Protein AF-A0A024FZ71-F1 (afdb_monomer_lite)

pLDDT: mean 84.85, std 13.41, range [36.59, 98.31]

Secondary structure (DSSP, 8-state):
-----PPPSS-HHHHHTGGG----TTT-GGGGSHHHHHHHHHHHHHHHHH----HHHHHTTS-------TT-HHHHHHHHHHHTTPPPPPP-GGGT-GGGTSS--TTSTT-HHHHHHHHHHHHHHHHHHHHHHHHHHHHHHHHHHHHHHHHHHHHHHHHHHHHHHHHHHHHHHHHHHHHHHHHHHHHHHHHHHHHHHHHHHHHHHHHHHHHHHHHHHHHHHHHHH-

Radius of gyration: 39.75 Å; chains: 1; bounding box: 85×47×119 Å

Sequence (226 aa):
MAKVLKSPTTCPLLLQNKSLIDALGYIDTEWNDAEARIKAQRQIEKEMNTFTPNLNEYIAFLPDYTPTFQNRARLLKEWKRVQAQVALNAIDMNRYNQHSIYEPSRKNVGSARAWKQANDQMKILIEHRHNEVLNLELEQKYVSNVWKCKVAVLEQLQKEYTNEHTNRKAALDQLNQERKQFQLLNSKKLTSYRRKYEQLLQKNHEIEMACKAYEMGGAKRLKTIA

InterPro domains:
  IPR008409 Pre-mRNA-splicing factor SPF27 [PF05700] (20-216)
  IPR008409 Pre-mRNA-splicing factor SPF27 [PTHR13296] (18-215)

Structure (mmCIF, N/CA/C/O backbone):
data_AF-A0A024FZ71-F1
#
_entry.id   AF-A0A024FZ71-F1
#
loop_
_atom_site.group_PDB
_atom_site.id
_atom_site.type_symbol
_atom_site.label_atom_id
_atom_site.label_alt_id
_atom_site.label_comp_id
_atom_site.label_asym_id
_atom_site.label_entity_id
_atom_site.label_seq_id
_atom_site.pdbx_PDB_ins_code
_atom_site.Cartn_x
_atom_site.Cartn_y
_atom_site.Cartn_z
_atom_site.occupancy
_atom_site.B_iso_or_equiv
_atom_site.auth_seq_id
_atom_site.auth_comp_id
_atom_site.auth_asym_id
_atom_site.auth_atom_id
_atom_site.pdbx_PDB_model_num
ATOM 1 N N . MET A 1 1 ? -24.398 -6.404 -26.080 1.00 36.91 1 MET A N 1
ATOM 2 C CA . MET A 1 1 ? -23.247 -6.167 -25.183 1.00 36.91 1 MET A CA 1
ATOM 3 C C . MET A 1 1 ? -23.575 -6.768 -23.828 1.00 36.91 1 MET A C 1
ATOM 5 O O . MET A 1 1 ? -24.441 -6.242 -23.140 1.00 36.91 1 MET A O 1
ATOM 9 N N . ALA A 1 2 ? -22.988 -7.918 -23.494 1.00 36.59 2 ALA A N 1
ATOM 10 C CA . ALA A 1 2 ? -23.223 -8.560 -22.205 1.00 36.59 2 ALA A CA 1
ATOM 11 C C . ALA A 1 2 ? -22.668 -7.657 -21.094 1.00 36.59 2 ALA A C 1
ATOM 13 O O . ALA A 1 2 ? -21.490 -7.299 -21.122 1.00 36.59 2 ALA A O 1
ATOM 14 N N . LYS A 1 3 ? -23.519 -7.251 -20.142 1.00 39.22 3 LYS A N 1
ATOM 15 C CA . LYS A 1 3 ? -23.066 -6.634 -18.891 1.00 39.22 3 LYS A CA 1
ATOM 16 C C . LYS A 1 3 ? -22.116 -7.632 -18.236 1.00 39.22 3 LYS A C 1
ATOM 18 O O . LYS A 1 3 ? -22.563 -8.684 -17.791 1.00 39.22 3 LYS A O 1
ATOM 23 N N . VAL A 1 4 ? -20.826 -7.312 -18.191 1.00 47.88 4 VAL A N 1
ATOM 24 C CA . VAL A 1 4 ? -19.886 -8.001 -17.306 1.00 47.88 4 VAL A CA 1
ATOM 25 C C . VAL A 1 4 ? -20.403 -7.738 -15.896 1.00 47.88 4 VAL A C 1
ATOM 27 O O . VAL A 1 4 ? -20.283 -6.624 -15.382 1.00 47.88 4 VAL A O 1
ATOM 30 N N . LEU A 1 5 ? -21.093 -8.724 -15.321 1.00 48.00 5 LEU A N 1
ATOM 31 C CA . LEU A 1 5 ? -21.435 -8.740 -13.907 1.00 48.00 5 LEU A CA 1
ATOM 32 C C . LEU A 1 5 ? -20.106 -8.597 -13.171 1.00 48.00 5 LEU A C 1
ATOM 34 O O . LEU A 1 5 ? -19.266 -9.490 -13.241 1.00 48.00 5 LEU A O 1
ATOM 38 N N . LYS A 1 6 ? -19.867 -7.429 -12.563 1.00 54.62 6 LYS A N 1
ATOM 39 C CA . LYS A 1 6 ? -18.699 -7.233 -11.704 1.00 54.62 6 LYS A CA 1
ATOM 40 C C . LYS A 1 6 ? -18.774 -8.330 -10.652 1.00 54.62 6 LYS A C 1
ATOM 42 O O . LYS A 1 6 ? -19.767 -8.386 -9.924 1.00 54.62 6 LYS A O 1
ATOM 47 N N . SER A 1 7 ? -17.775 -9.211 -10.620 1.00 57.19 7 SER A N 1
ATOM 48 C CA . SER A 1 7 ? -17.672 -10.187 -9.547 1.00 57.19 7 SER A CA 1
ATOM 49 C C . SER A 1 7 ? -17.707 -9.423 -8.219 1.00 57.19 7 SER A C 1
ATOM 51 O O . SER A 1 7 ? -17.179 -8.304 -8.138 1.00 57.19 7 SER A O 1
ATOM 53 N N . PRO A 1 8 ? -18.405 -9.945 -7.201 1.00 62.38 8 PRO A N 1
ATOM 54 C CA . PRO A 1 8 ? -18.465 -9.273 -5.915 1.00 62.38 8 PRO A CA 1
ATOM 55 C C . PRO A 1 8 ? -17.036 -9.065 -5.407 1.00 62.38 8 PRO A C 1
ATOM 57 O O . PRO A 1 8 ? -16.242 -9.993 -5.364 1.00 62.38 8 PRO A O 1
ATOM 60 N N . THR A 1 9 ? -16.683 -7.840 -5.021 1.00 67.31 9 THR A N 1
ATOM 61 C CA . THR A 1 9 ? -15.325 -7.501 -4.551 1.00 67.31 9 THR A CA 1
ATOM 62 C C . THR A 1 9 ? -15.007 -8.107 -3.174 1.00 67.31 9 THR A C 1
ATOM 64 O O . THR A 1 9 ? -13.949 -7.860 -2.603 1.00 67.31 9 THR A O 1
ATOM 67 N N . THR A 1 10 ? -15.944 -8.839 -2.570 1.00 70.50 10 THR A N 1
ATOM 68 C CA . THR A 1 10 ? -15.874 -9.311 -1.185 1.00 70.50 10 THR A CA 1
ATOM 69 C C . THR A 1 10 ? -16.482 -10.700 -1.081 1.00 70.50 10 THR A C 1
ATOM 71 O O . THR A 1 10 ? -17.487 -10.986 -1.733 1.00 70.50 10 THR A O 1
ATOM 74 N N . CYS A 1 11 ? -15.886 -11.546 -0.239 1.00 75.88 11 CYS A N 1
ATOM 75 C CA . CYS A 1 11 ? -16.339 -12.913 -0.025 1.00 75.88 11 CYS A CA 1
ATOM 76 C C . CYS A 1 11 ? -17.829 -12.948 0.373 1.00 75.88 11 CYS A C 1
ATOM 78 O O . CYS A 1 11 ? -18.223 -12.232 1.302 1.00 75.88 11 CYS A O 1
ATOM 80 N N . PRO A 1 12 ? -18.655 -13.808 -0.247 1.00 76.50 12 PRO A N 1
ATOM 81 C CA . PRO A 1 12 ? -20.087 -13.889 0.049 1.00 76.50 12 PRO A CA 1
ATOM 82 C C . PRO A 1 12 ? -20.370 -14.270 1.512 1.00 76.50 12 PRO A C 1
ATOM 84 O O . PRO A 1 12 ? -21.280 -13.716 2.126 1.00 76.50 12 PRO A O 1
ATOM 87 N N . LEU A 1 13 ? -19.533 -15.124 2.113 1.00 75.81 13 LEU A N 1
ATOM 88 C CA . LEU A 1 13 ? -19.645 -15.514 3.527 1.00 75.81 13 LEU A CA 1
ATOM 89 C C . LEU A 1 13 ? -19.407 -14.349 4.505 1.00 75.81 13 LEU A C 1
ATOM 91 O O . LEU A 1 13 ? -19.995 -14.315 5.585 1.00 75.81 13 LEU A O 1
ATOM 95 N N . LEU A 1 14 ? -18.570 -13.372 4.135 1.00 75.31 14 LEU A N 1
ATOM 96 C CA . LEU A 1 14 ? -18.341 -12.179 4.958 1.00 75.31 14 LEU A CA 1
ATOM 97 C C . LEU A 1 14 ? -19.534 -11.221 4.901 1.00 75.31 14 LEU A C 1
ATOM 99 O O . LEU A 1 14 ? -19.844 -10.568 5.892 1.00 75.31 14 LEU A O 1
ATOM 103 N N . LEU A 1 15 ? -20.218 -11.142 3.755 1.00 78.44 15 LEU A N 1
ATOM 104 C CA . LEU A 1 15 ? -21.414 -10.312 3.595 1.00 78.44 15 LEU A CA 1
ATOM 105 C C . LEU A 1 15 ? -22.585 -10.838 4.430 1.00 78.44 15 LEU A C 1
ATOM 107 O O . LEU A 1 15 ? -23.258 -10.038 5.076 1.00 78.44 15 LEU A O 1
ATOM 111 N N . GLN A 1 16 ? -22.792 -12.159 4.458 1.00 80.06 16 GLN A N 1
ATOM 112 C CA . GLN A 1 16 ? -23.848 -12.795 5.256 1.00 80.06 16 GLN A CA 1
ATOM 113 C C . GLN A 1 16 ? -23.679 -12.531 6.757 1.00 80.06 16 GLN A C 1
ATOM 115 O O . GLN A 1 16 ? -24.644 -12.213 7.442 1.00 80.06 16 GLN A O 1
ATOM 120 N N . ASN A 1 17 ? -22.442 -12.601 7.253 1.00 80.94 17 ASN A N 1
ATOM 121 C CA . ASN A 1 17 ? -22.150 -12.471 8.681 1.00 80.94 17 ASN A CA 1
ATOM 122 C C . ASN A 1 17 ? -21.771 -11.050 9.112 1.00 80.94 17 ASN A C 1
ATOM 124 O O . ASN A 1 17 ? -21.447 -10.830 10.275 1.00 80.94 17 ASN A O 1
ATOM 128 N N . LYS A 1 18 ? -21.819 -10.061 8.212 1.00 79.19 18 LYS A N 1
ATOM 129 C CA . LYS A 1 18 ? -21.337 -8.700 8.491 1.00 79.19 18 LYS A CA 1
ATOM 130 C C . LYS A 1 18 ? -22.004 -8.060 9.710 1.00 79.19 18 LYS A C 1
ATOM 132 O O . LYS A 1 18 ? -21.340 -7.352 10.454 1.00 79.19 18 LYS A O 1
ATOM 137 N N . SER A 1 19 ? -23.298 -8.297 9.915 1.00 78.38 19 SER A N 1
ATOM 138 C CA . SER A 1 19 ? -24.047 -7.751 11.055 1.00 78.38 19 SER A CA 1
ATOM 139 C C . SER A 1 19 ? -23.679 -8.385 12.397 1.00 78.38 19 SER A C 1
ATOM 141 O O . SER A 1 19 ? -23.985 -7.807 13.432 1.00 78.38 19 SER A O 1
ATOM 143 N N . LEU A 1 20 ? -23.057 -9.566 12.384 1.00 81.25 20 LEU A N 1
ATOM 144 C CA . LEU A 1 20 ? -22.612 -10.276 13.585 1.00 81.25 20 LEU A CA 1
ATOM 145 C C . LEU A 1 20 ? -21.195 -9.863 14.008 1.00 81.25 20 LEU A C 1
ATOM 147 O O . LEU A 1 20 ? -20.763 -10.198 15.106 1.00 81.25 20 LEU A O 1
ATOM 151 N N . ILE A 1 21 ? -20.467 -9.158 13.139 1.00 81.94 21 ILE A N 1
ATOM 152 C CA . ILE A 1 21 ? -19.076 -8.775 13.363 1.00 81.94 21 ILE A CA 1
ATOM 153 C C . ILE A 1 21 ? -19.051 -7.341 13.899 1.00 81.94 21 ILE A C 1
ATOM 155 O O . ILE A 1 21 ? -19.131 -6.383 13.130 1.00 81.94 21 ILE A O 1
ATOM 159 N N . ASP A 1 22 ? -18.909 -7.203 15.215 1.00 85.56 22 ASP A N 1
ATOM 160 C CA . ASP A 1 22 ? -18.587 -5.935 15.874 1.00 85.56 22 ASP A CA 1
ATOM 161 C C . ASP A 1 22 ? -17.292 -6.098 16.679 1.00 85.56 22 ASP A C 1
ATOM 163 O O . ASP A 1 22 ? -17.197 -6.956 17.554 1.00 85.56 22 ASP A O 1
ATOM 167 N N . ALA A 1 23 ? -16.276 -5.307 16.339 1.00 86.19 23 ALA A N 1
ATOM 168 C CA . ALA A 1 23 ? -14.972 -5.309 16.998 1.00 86.19 23 ALA A CA 1
ATOM 169 C C . ALA A 1 23 ? -14.420 -3.877 17.035 1.00 86.19 23 ALA A C 1
ATOM 171 O O . ALA A 1 23 ? -14.340 -3.200 16.000 1.00 86.19 23 ALA A O 1
ATOM 172 N N . LEU A 1 24 ? -14.025 -3.397 18.218 1.00 90.06 24 LEU A N 1
ATOM 173 C CA . LEU A 1 24 ? -13.672 -1.996 18.448 1.00 90.06 24 LEU A CA 1
ATOM 174 C C . LEU A 1 24 ? -12.152 -1.817 18.495 1.00 90.06 24 LEU A C 1
ATOM 176 O O . LEU A 1 24 ? -11.575 -1.547 19.542 1.00 90.06 24 LEU A O 1
ATOM 180 N N . GLY A 1 25 ? -11.485 -1.903 17.342 1.00 89.75 25 GLY A N 1
ATOM 181 C CA . GLY A 1 25 ? -10.013 -1.903 17.272 1.00 89.75 25 GLY A CA 1
ATOM 182 C C . GLY A 1 25 ? -9.266 -0.705 17.897 1.00 89.75 25 GLY A C 1
ATOM 183 O O . GLY A 1 25 ? -8.092 -0.847 18.221 1.00 89.75 25 GLY A O 1
ATOM 184 N N . TYR A 1 26 ? -9.889 0.469 18.087 1.00 91.00 26 TYR A N 1
ATOM 185 C CA . TYR A 1 26 ? -9.271 1.600 18.809 1.00 91.00 26 TYR A CA 1
ATOM 186 C C . TYR A 1 26 ? -9.445 1.533 20.334 1.00 91.00 26 TYR A C 1
ATOM 188 O O . TYR A 1 26 ? -8.794 2.299 21.045 1.00 91.00 26 TYR A O 1
ATOM 196 N N . ILE A 1 27 ? -10.349 0.687 20.826 1.00 90.94 27 ILE A N 1
ATOM 197 C CA . ILE A 1 27 ? -10.701 0.540 22.244 1.00 90.94 27 ILE A CA 1
ATOM 198 C C . ILE A 1 27 ? -10.112 -0.761 22.796 1.00 90.94 27 ILE A C 1
ATOM 200 O O . ILE A 1 27 ? -9.536 -0.756 23.882 1.00 90.94 27 ILE A O 1
ATOM 204 N N . ASP A 1 28 ? -10.205 -1.842 22.022 1.00 89.62 28 ASP A N 1
ATOM 205 C CA . ASP A 1 28 ? -9.740 -3.181 22.372 1.00 89.62 28 ASP A CA 1
ATOM 206 C C . ASP A 1 28 ? -8.213 -3.273 22.206 1.00 89.62 28 ASP A C 1
ATOM 208 O O . ASP A 1 28 ? -7.683 -3.770 21.211 1.00 89.62 28 ASP A O 1
ATOM 212 N N . THR A 1 29 ? -7.471 -2.754 23.186 1.00 85.94 29 THR A N 1
ATOM 213 C CA . THR A 1 29 ? -5.997 -2.755 23.182 1.00 85.94 29 THR A CA 1
ATOM 214 C C . THR A 1 29 ? -5.382 -4.117 23.501 1.00 85.94 29 THR A C 1
ATOM 216 O O . THR A 1 29 ? -4.175 -4.288 23.328 1.00 85.94 29 THR A O 1
ATOM 219 N N . GLU A 1 30 ? -6.191 -5.093 23.921 1.00 81.19 30 GLU A N 1
ATOM 220 C CA . GLU A 1 30 ? -5.765 -6.450 24.291 1.00 81.19 30 GLU A CA 1
ATOM 221 C C . GLU A 1 30 ? -5.096 -7.198 23.128 1.00 81.19 30 GLU A C 1
ATOM 223 O O . GLU A 1 30 ? -4.229 -8.040 23.345 1.00 81.19 30 GLU A O 1
ATOM 228 N N . TRP A 1 31 ? -5.411 -6.841 21.878 1.00 74.38 31 TRP A N 1
ATOM 229 C CA . TRP A 1 31 ? -4.743 -7.402 20.698 1.00 74.38 31 TRP A CA 1
ATOM 230 C C . TRP A 1 31 ? -3.258 -7.017 20.581 1.00 74.38 31 TRP A C 1
ATOM 232 O O . TRP A 1 31 ? -2.494 -7.694 19.891 1.00 74.38 31 TRP A O 1
ATOM 242 N N . ASN A 1 32 ? -2.820 -5.939 21.241 1.00 81.94 32 ASN A N 1
ATOM 243 C CA . ASN A 1 32 ? -1.406 -5.561 21.241 1.00 81.94 32 ASN A CA 1
ATOM 244 C C . ASN A 1 32 ? -0.541 -6.548 22.040 1.00 81.94 32 ASN A C 1
ATOM 246 O O . ASN A 1 32 ? 0.676 -6.561 21.853 1.00 81.94 32 ASN A O 1
ATOM 250 N N . ASP A 1 33 ? -1.147 -7.381 22.890 1.00 90.50 33 ASP A N 1
ATOM 251 C CA . ASP A 1 33 ? -0.446 -8.445 23.596 1.00 90.50 33 ASP A CA 1
ATOM 252 C C . ASP A 1 33 ? -0.176 -9.646 22.672 1.00 90.50 33 ASP A C 1
ATOM 254 O O . ASP A 1 33 ? -1.064 -10.189 22.003 1.00 90.50 33 ASP A O 1
ATOM 258 N N . ALA A 1 34 ? 1.081 -10.084 22.637 1.00 90.44 34 ALA A N 1
ATOM 259 C CA . ALA A 1 34 ? 1.513 -11.203 21.812 1.00 90.44 34 ALA A CA 1
ATOM 260 C C . ALA A 1 34 ? 0.868 -12.524 22.258 1.00 90.44 34 ALA A C 1
ATOM 262 O O . ALA A 1 34 ? 0.534 -13.357 21.411 1.00 90.44 34 ALA A O 1
ATOM 263 N N . GLU A 1 35 ? 0.640 -12.720 23.562 1.00 92.62 35 GLU A N 1
ATOM 264 C CA . GLU A 1 35 ? 0.021 -13.951 24.062 1.00 92.62 35 GLU A CA 1
ATOM 265 C C . GLU A 1 35 ? -1.433 -14.094 23.610 1.00 92.62 35 GLU A C 1
ATOM 267 O O . GLU A 1 35 ? -1.848 -15.176 23.181 1.00 92.62 35 GLU A O 1
ATOM 272 N N . ALA A 1 36 ? -2.207 -13.007 23.684 1.00 90.00 36 ALA A N 1
ATOM 273 C CA . ALA A 1 36 ? -3.593 -12.968 23.228 1.00 90.00 36 ALA A CA 1
ATOM 274 C C . ALA A 1 36 ? -3.695 -13.314 21.734 1.00 90.00 36 ALA A C 1
ATOM 276 O O . ALA A 1 36 ? -4.516 -14.147 21.339 1.00 90.00 36 ALA A O 1
ATOM 277 N N . ARG A 1 37 ? -2.788 -12.767 20.912 1.00 90.06 37 ARG A N 1
ATOM 278 C CA . ARG A 1 37 ? -2.703 -13.075 19.476 1.00 90.06 37 ARG A CA 1
ATOM 279 C C . ARG A 1 37 ? -2.425 -14.546 19.201 1.00 90.06 37 ARG A C 1
ATOM 281 O O . ARG A 1 37 ? -3.083 -15.140 18.351 1.00 90.06 37 ARG A O 1
ATOM 288 N N . ILE A 1 38 ? -1.470 -15.142 19.914 1.00 93.94 38 ILE A N 1
ATOM 289 C CA . ILE A 1 38 ? -1.122 -16.560 19.744 1.00 93.94 38 ILE A CA 1
ATOM 290 C C . ILE A 1 38 ? -2.305 -17.452 20.139 1.00 93.94 38 ILE A C 1
ATOM 292 O O . ILE A 1 38 ? -2.618 -18.412 19.432 1.00 93.94 38 ILE A O 1
ATOM 296 N N . LYS A 1 39 ? -2.998 -17.133 21.240 1.00 93.44 39 LYS A N 1
ATOM 297 C CA . LYS A 1 39 ? -4.193 -17.871 21.683 1.00 93.44 39 LYS A CA 1
ATOM 298 C C . LYS A 1 39 ? -5.309 -17.811 20.633 1.00 93.44 39 LYS A C 1
ATOM 300 O O . LYS A 1 39 ? -5.846 -18.862 20.283 1.00 93.44 39 LYS A O 1
ATOM 305 N N . ALA A 1 40 ? -5.603 -16.624 20.098 1.00 92.31 40 ALA A N 1
ATOM 306 C CA . A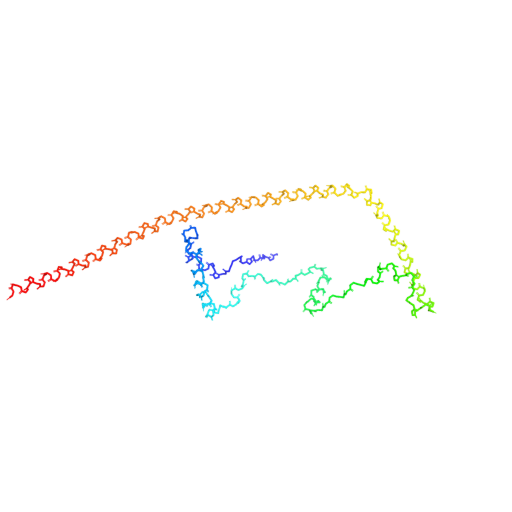LA A 1 40 ? -6.603 -16.436 19.047 1.00 92.31 40 ALA A CA 1
ATOM 307 C C . ALA A 1 40 ? -6.229 -17.189 17.760 1.00 92.31 40 ALA A C 1
ATOM 309 O O . ALA A 1 40 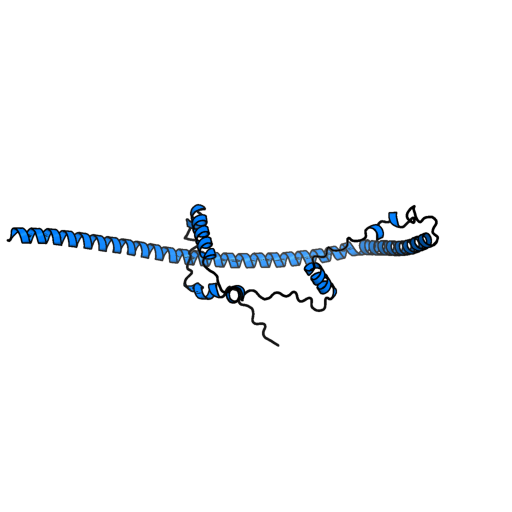? -7.037 -17.944 17.226 1.00 92.31 40 ALA A O 1
ATOM 310 N N . GLN A 1 41 ? -4.977 -17.067 17.310 1.00 93.88 41 GLN A N 1
ATOM 311 C CA . GLN A 1 41 ? -4.476 -17.758 16.120 1.00 93.88 41 GLN A CA 1
ATOM 312 C C . GLN A 1 41 ? -4.608 -19.282 16.244 1.00 93.88 41 GLN A C 1
ATOM 314 O O . GLN A 1 41 ? -5.084 -19.946 15.328 1.00 93.88 41 GLN A O 1
ATOM 319 N N . ARG A 1 42 ? -4.278 -19.839 17.413 1.00 95.94 42 ARG A N 1
ATOM 320 C CA . ARG A 1 42 ? -4.420 -21.274 17.685 1.00 95.94 42 ARG A CA 1
ATOM 321 C C . ARG A 1 42 ? -5.874 -21.747 17.637 1.00 95.94 42 ARG A C 1
ATOM 323 O O . ARG A 1 42 ? -6.130 -22.886 17.257 1.00 95.94 42 ARG A O 1
ATOM 330 N N . GLN A 1 43 ? -6.823 -20.918 18.069 1.00 95.00 43 GLN A N 1
ATOM 331 C CA . GLN A 1 43 ? -8.250 -21.234 17.960 1.00 95.00 43 GLN A CA 1
ATOM 332 C C . GLN A 1 43 ? -8.708 -21.195 16.500 1.00 95.00 43 GLN A C 1
ATOM 334 O O . GLN A 1 43 ? -9.363 -22.134 16.061 1.00 95.00 43 GLN A O 1
ATOM 339 N N . ILE A 1 44 ? -8.281 -20.185 15.735 1.00 93.81 44 ILE A N 1
ATOM 340 C CA . ILE A 1 44 ? -8.557 -20.095 14.294 1.00 93.81 44 ILE A CA 1
ATOM 341 C C . ILE A 1 44 ? -8.040 -21.342 13.571 1.00 93.81 44 ILE A C 1
ATOM 343 O O . ILE A 1 44 ? -8.773 -21.942 12.796 1.00 93.81 44 ILE A O 1
ATOM 347 N N . GLU A 1 45 ? -6.817 -21.786 13.858 1.00 94.88 45 GLU A N 1
ATOM 348 C CA . GLU A 1 45 ? -6.236 -22.986 13.241 1.00 94.88 45 GLU A CA 1
ATOM 349 C C . GLU A 1 45 ? -7.026 -24.263 13.561 1.00 94.88 45 GLU A C 1
ATOM 351 O O . GLU A 1 45 ? -7.225 -25.106 12.688 1.00 94.88 45 GLU A O 1
ATOM 356 N N . LYS A 1 46 ? -7.523 -24.409 14.796 1.00 95.75 46 LYS A N 1
ATOM 357 C CA . LYS A 1 46 ? -8.390 -25.539 15.170 1.00 95.75 46 LYS A CA 1
ATOM 358 C C . LYS A 1 46 ? -9.705 -25.533 14.392 1.00 95.75 46 LYS A C 1
ATOM 360 O O . LYS A 1 46 ? -10.124 -26.586 13.912 1.00 95.75 46 LYS A O 1
ATOM 365 N N . GLU A 1 47 ? -10.321 -24.363 14.240 1.00 93.12 47 GLU A N 1
ATOM 366 C CA . GLU A 1 47 ? -11.541 -24.216 13.443 1.00 93.12 47 GLU A CA 1
ATOM 367 C C . GLU A 1 47 ? -11.268 -24.463 11.958 1.00 93.12 47 GLU A C 1
ATOM 369 O O . GLU A 1 47 ? -12.027 -25.178 11.318 1.00 93.12 47 GLU A O 1
ATOM 374 N N . MET A 1 48 ? -10.145 -23.984 11.413 1.00 90.25 48 MET A N 1
ATOM 375 C CA . MET A 1 48 ? -9.743 -24.253 10.026 1.00 90.25 48 MET A CA 1
ATOM 376 C C . MET A 1 48 ? -9.533 -25.744 9.743 1.00 90.25 48 MET A C 1
ATOM 378 O O . MET A 1 48 ? -9.834 -26.200 8.645 1.00 90.25 48 MET A O 1
ATOM 382 N N . ASN A 1 49 ? -9.047 -26.514 10.720 1.00 92.12 49 ASN A N 1
ATOM 383 C CA . ASN A 1 49 ? -8.903 -27.966 10.577 1.00 92.12 49 ASN A CA 1
ATOM 384 C C . ASN A 1 49 ? -10.250 -28.704 10.597 1.00 92.12 49 ASN A C 1
ATOM 386 O O . ASN A 1 49 ? -10.346 -29.820 10.093 1.00 92.12 49 ASN A O 1
ATOM 390 N N . THR A 1 50 ? -11.276 -28.101 11.197 1.00 92.69 50 THR A N 1
ATOM 391 C CA . THR A 1 50 ? -12.607 -28.705 11.358 1.00 92.69 50 THR A CA 1
ATOM 392 C C . THR A 1 50 ? -13.554 -28.270 10.237 1.00 92.69 50 THR A C 1
ATOM 394 O O . THR A 1 50 ? -14.356 -29.059 9.738 1.00 92.69 50 THR A O 1
ATOM 397 N N . PHE A 1 51 ? -13.455 -27.010 9.820 1.00 84.56 51 PHE A N 1
ATOM 398 C CA . PHE A 1 51 ? -14.337 -26.378 8.854 1.00 84.56 51 PHE A CA 1
ATOM 399 C C . PHE A 1 51 ? -13.851 -26.600 7.420 1.00 84.56 51 PHE A C 1
ATOM 401 O O . PHE A 1 51 ? -12.812 -26.093 7.005 1.00 84.56 51 PHE A O 1
ATOM 408 N N . THR A 1 52 ? -14.651 -27.317 6.631 1.00 82.38 52 THR A N 1
ATOM 409 C CA . THR A 1 52 ? -14.410 -27.560 5.202 1.00 82.38 52 THR A CA 1
ATOM 410 C C . THR A 1 52 ? -15.505 -26.882 4.370 1.00 82.38 52 THR A C 1
ATOM 412 O O . THR A 1 52 ? -16.539 -27.487 4.086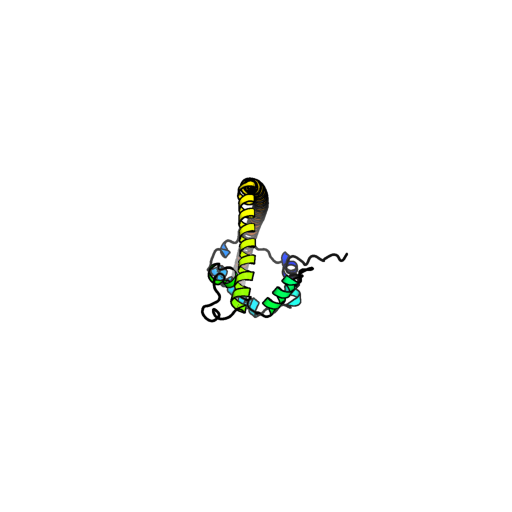 1.00 82.38 52 THR A O 1
ATOM 415 N N . PRO A 1 53 ? -15.338 -25.597 4.000 1.00 79.69 53 PRO A N 1
ATOM 416 C CA . PRO A 1 53 ? -16.331 -24.897 3.194 1.00 79.69 53 PRO A CA 1
ATOM 417 C C . PRO A 1 53 ? -16.393 -25.462 1.771 1.00 79.69 53 PRO A C 1
ATOM 419 O O . PRO A 1 53 ? -15.397 -25.951 1.234 1.00 79.69 53 PRO A O 1
ATOM 422 N N . ASN A 1 54 ? -17.551 -25.316 1.120 1.00 79.94 54 ASN A N 1
ATOM 423 C CA . ASN A 1 54 ? -17.678 -25.587 -0.309 1.00 79.94 54 ASN A CA 1
ATOM 424 C C . ASN A 1 54 ? -16.767 -24.625 -1.094 1.00 79.94 54 ASN A C 1
ATOM 426 O O . ASN A 1 54 ? -17.018 -23.418 -1.155 1.00 79.94 54 ASN A O 1
ATOM 430 N N . LEU A 1 55 ? -15.700 -25.168 -1.689 1.00 73.62 55 LEU A N 1
ATOM 431 C CA . LEU A 1 55 ? -14.657 -24.413 -2.387 1.00 73.62 55 LEU A CA 1
ATOM 432 C C . LEU A 1 55 ? -15.234 -23.507 -3.487 1.00 73.62 55 LEU A C 1
ATOM 434 O O . LEU A 1 55 ? -14.790 -22.372 -3.654 1.00 73.62 55 LEU A O 1
ATOM 438 N N . ASN A 1 56 ? -16.265 -23.990 -4.185 1.00 74.62 56 ASN A N 1
ATOM 439 C CA . ASN A 1 56 ? -16.890 -23.273 -5.293 1.00 74.62 56 ASN A CA 1
ATOM 440 C C . ASN A 1 56 ? -17.634 -22.015 -4.824 1.00 74.62 56 ASN A C 1
ATOM 442 O O . ASN A 1 56 ? -17.612 -21.004 -5.515 1.00 74.62 56 ASN A O 1
ATOM 446 N N . GLU A 1 57 ? -18.254 -22.042 -3.644 1.00 76.06 57 GLU A N 1
ATOM 447 C CA . GLU A 1 57 ? -18.953 -20.881 -3.076 1.00 76.06 57 GLU A CA 1
ATOM 448 C C . GLU A 1 57 ? -17.983 -19.903 -2.407 1.00 76.06 57 GLU A C 1
ATOM 450 O O . GLU A 1 57 ? -18.140 -18.685 -2.520 1.00 76.06 57 GLU A O 1
ATOM 455 N N . TYR A 1 58 ? -16.953 -20.425 -1.735 1.00 75.81 58 TYR A N 1
ATOM 456 C CA . TYR A 1 58 ? -15.944 -19.612 -1.059 1.00 75.81 58 TYR A CA 1
ATOM 457 C C . TYR A 1 58 ? -15.092 -18.797 -2.042 1.00 75.81 58 TYR A C 1
ATOM 459 O O . TYR A 1 58 ? -14.784 -17.641 -1.759 1.00 75.81 58 TYR A O 1
ATOM 467 N N . ILE A 1 59 ? -14.746 -19.367 -3.202 1.00 80.06 59 ILE A N 1
ATOM 468 C CA . ILE A 1 59 ? -13.863 -18.744 -4.205 1.00 80.06 59 ILE A CA 1
ATOM 469 C C . ILE A 1 59 ? -14.650 -17.978 -5.281 1.00 80.06 59 ILE A C 1
ATOM 471 O O . ILE A 1 59 ? -14.055 -17.204 -6.019 1.00 80.06 59 ILE A O 1
ATOM 475 N N . ALA A 1 60 ? -15.984 -18.077 -5.322 1.00 78.12 60 ALA A N 1
ATOM 476 C CA . ALA A 1 60 ? -16.833 -17.460 -6.356 1.00 78.12 60 ALA A CA 1
ATOM 477 C C . ALA A 1 60 ? -16.635 -15.943 -6.572 1.00 78.12 60 ALA A C 1
ATOM 479 O O . ALA A 1 60 ? -17.004 -15.406 -7.616 1.00 78.12 60 ALA A O 1
ATOM 480 N N . PHE A 1 61 ? -16.107 -15.223 -5.578 1.00 78.75 61 PHE A N 1
ATOM 481 C CA . PHE A 1 61 ? -15.827 -13.790 -5.683 1.00 78.75 61 PHE A CA 1
ATOM 482 C C . PHE A 1 61 ? -14.523 -13.483 -6.440 1.00 78.75 61 PHE A C 1
ATOM 484 O O . PHE A 1 61 ? -14.370 -12.383 -6.983 1.00 78.75 61 PHE A O 1
ATOM 491 N N . LEU A 1 62 ? -13.588 -14.438 -6.492 1.00 79.75 62 LEU A N 1
ATOM 492 C CA . LEU A 1 62 ? -12.390 -14.311 -7.308 1.00 79.75 62 LEU A CA 1
ATOM 493 C C . LEU A 1 62 ? -12.797 -14.469 -8.775 1.00 79.75 62 LEU A C 1
ATOM 495 O O . LEU A 1 62 ? -13.466 -15.439 -9.125 1.00 79.75 62 LEU A O 1
ATOM 499 N N . PRO A 1 63 ? -12.405 -13.534 -9.653 1.00 75.12 63 PRO A N 1
ATOM 500 C CA . PRO A 1 63 ? -12.627 -13.715 -11.074 1.00 75.12 63 PRO A CA 1
ATOM 501 C C . PRO A 1 63 ? -11.776 -14.881 -11.585 1.00 75.12 63 PRO A C 1
ATOM 503 O O . PRO A 1 63 ? -10.581 -14.957 -11.285 1.00 75.12 63 PRO A O 1
ATOM 506 N N . ASP A 1 64 ? -12.366 -15.736 -12.421 1.00 71.75 64 ASP A N 1
ATOM 507 C CA . ASP A 1 64 ? -11.607 -16.722 -13.184 1.00 71.75 64 ASP A CA 1
ATOM 508 C C . ASP A 1 64 ? -10.622 -15.988 -14.100 1.00 71.75 64 ASP A C 1
ATOM 510 O O . ASP A 1 64 ? -11.001 -15.316 -15.064 1.00 71.75 64 ASP A O 1
ATOM 514 N N . TYR A 1 65 ? -9.331 -16.077 -13.781 1.00 71.38 65 TYR A N 1
ATOM 515 C CA . TYR A 1 65 ? -8.286 -15.476 -14.598 1.00 71.38 65 TYR A CA 1
ATOM 516 C C . TYR A 1 65 ? -7.730 -16.501 -15.580 1.00 71.38 65 TYR A C 1
ATOM 518 O O . TYR A 1 65 ? -6.857 -17.306 -15.257 1.00 71.38 65 TYR A O 1
ATOM 526 N N . THR A 1 66 ? -8.186 -16.415 -16.824 1.00 73.12 66 THR A N 1
ATOM 527 C CA . THR A 1 66 ? -7.485 -17.014 -17.961 1.00 73.12 66 THR A CA 1
ATOM 528 C C . THR A 1 66 ? -6.791 -15.900 -18.742 1.00 73.12 66 THR A C 1
ATOM 530 O O . THR A 1 66 ? -7.484 -15.020 -19.275 1.00 73.12 66 THR A O 1
ATOM 533 N N . PRO A 1 67 ? -5.447 -15.884 -18.830 1.00 74.06 67 PRO A N 1
ATOM 534 C CA . PRO A 1 67 ? -4.742 -14.814 -19.520 1.00 74.06 67 PRO A CA 1
ATOM 535 C C . PRO A 1 67 ? -5.166 -14.786 -20.989 1.00 74.06 67 PRO A C 1
ATOM 537 O O . PRO A 1 67 ? -4.886 -15.697 -21.769 1.00 74.06 67 PRO A O 1
ATOM 540 N N . THR A 1 68 ? -5.876 -13.725 -21.371 1.00 75.00 68 THR A N 1
ATOM 541 C CA . THR A 1 68 ? -6.361 -13.555 -22.740 1.00 75.00 68 THR A CA 1
ATOM 542 C C . THR A 1 68 ? -5.344 -12.725 -23.510 1.00 75.00 68 THR A C 1
ATOM 544 O O . THR A 1 68 ? -5.305 -11.501 -23.411 1.00 75.00 68 THR A O 1
ATOM 547 N N . PHE A 1 69 ? -4.496 -13.385 -24.294 1.00 80.19 69 PHE A N 1
ATOM 548 C CA . PHE A 1 69 ? -3.510 -12.717 -25.147 1.00 80.19 69 PHE A CA 1
ATOM 549 C C . PHE A 1 69 ? -4.154 -12.269 -26.466 1.00 80.19 69 PHE A C 1
ATOM 551 O O . PHE A 1 69 ? -3.829 -12.788 -27.534 1.00 80.19 69 PHE A O 1
ATOM 558 N N . GLN A 1 70 ? -5.100 -11.327 -26.387 1.00 77.44 70 GLN A N 1
ATOM 559 C CA . GLN A 1 70 ? -5.829 -10.787 -27.543 1.00 77.44 70 GLN A CA 1
ATOM 560 C C . GLN A 1 70 ? -4.854 -10.397 -28.671 1.00 77.44 70 GLN A C 1
ATOM 562 O O . GLN A 1 70 ? -4.008 -9.523 -28.488 1.00 77.44 70 GLN A O 1
ATOM 567 N N . ASN A 1 71 ? -4.941 -11.080 -29.820 1.00 77.69 71 ASN A N 1
ATOM 568 C CA . ASN A 1 71 ? -4.117 -10.896 -31.029 1.00 77.69 71 ASN A CA 1
ATOM 569 C C . ASN A 1 71 ? -2.586 -10.964 -30.856 1.00 77.69 71 ASN A C 1
ATOM 571 O O . ASN A 1 71 ? -1.840 -10.594 -31.763 1.00 77.69 71 ASN A O 1
ATOM 575 N N . ARG A 1 72 ? -2.074 -11.480 -29.733 1.00 85.19 72 ARG A N 1
ATOM 576 C CA . ARG A 1 72 ? -0.626 -11.568 -29.481 1.00 85.19 72 ARG A CA 1
ATOM 577 C C . ARG A 1 72 ? -0.147 -13.014 -29.524 1.00 85.19 72 ARG A C 1
ATOM 579 O O . ARG A 1 72 ? 0.161 -13.618 -28.498 1.00 85.19 72 ARG A O 1
ATOM 586 N N . ALA A 1 73 ? -0.014 -13.547 -30.739 1.00 86.69 73 ALA A N 1
ATOM 587 C CA . ALA A 1 73 ? 0.416 -14.928 -30.986 1.00 86.69 73 ALA A CA 1
ATOM 588 C C . ALA A 1 73 ? 1.754 -15.287 -30.307 1.00 86.69 73 ALA A C 1
ATOM 590 O O . ALA A 1 73 ? 1.921 -16.400 -29.811 1.00 86.69 73 ALA A O 1
ATOM 591 N N . ARG A 1 74 ? 2.695 -14.333 -30.228 1.00 87.12 74 ARG A N 1
ATOM 592 C CA . ARG A 1 74 ? 3.982 -14.526 -29.538 1.00 87.12 74 ARG A CA 1
ATOM 593 C C . ARG A 1 74 ? 3.808 -14.752 -28.036 1.00 87.12 74 ARG A C 1
ATOM 595 O O . ARG A 1 74 ? 4.396 -15.686 -27.507 1.00 87.12 74 ARG A O 1
ATOM 602 N N . LEU A 1 75 ? 2.967 -13.959 -27.367 1.00 87.12 75 LEU A N 1
ATOM 603 C CA . LEU A 1 75 ? 2.707 -14.144 -25.936 1.00 87.12 75 LEU A CA 1
ATOM 604 C C . LEU A 1 75 ? 1.965 -15.448 -25.654 1.00 87.12 75 LEU A C 1
ATOM 606 O O . LEU A 1 75 ? 2.293 -16.120 -24.687 1.00 87.12 75 LEU A O 1
ATOM 610 N N . LEU A 1 76 ? 1.030 -15.847 -26.520 1.00 87.12 76 LEU A N 1
ATOM 611 C CA . LEU A 1 76 ? 0.357 -17.138 -26.383 1.00 87.12 76 LEU A CA 1
ATOM 612 C C . LEU A 1 76 ? 1.346 -18.311 -26.495 1.00 87.12 76 LEU A C 1
ATOM 614 O O . LEU A 1 76 ? 1.246 -19.285 -25.751 1.00 87.12 76 LEU A O 1
ATOM 618 N N . LYS A 1 77 ? 2.315 -18.221 -27.413 1.00 87.81 77 LYS A N 1
ATOM 619 C CA . LYS A 1 77 ? 3.375 -19.226 -27.568 1.00 87.81 77 LYS A CA 1
ATOM 620 C C . LYS A 1 77 ? 4.285 -19.282 -26.339 1.00 87.81 77 LYS A C 1
ATOM 622 O O . LYS A 1 77 ? 4.570 -20.373 -25.855 1.00 87.81 77 LYS A O 1
ATOM 627 N N . GLU A 1 78 ? 4.696 -18.128 -25.819 1.00 87.56 78 GLU A N 1
ATOM 628 C CA . GLU A 1 78 ? 5.505 -18.052 -24.598 1.00 87.56 78 GLU A CA 1
ATOM 629 C C . GLU A 1 78 ? 4.747 -18.563 -23.373 1.00 87.56 78 GLU A C 1
ATOM 631 O O . GLU A 1 78 ? 5.309 -19.306 -22.576 1.00 87.56 78 GLU A O 1
ATOM 636 N N . TRP A 1 79 ? 3.456 -18.252 -23.260 1.00 88.19 79 TRP A N 1
ATOM 637 C CA . TRP A 1 79 ? 2.596 -18.789 -22.210 1.00 88.19 79 TRP A CA 1
ATOM 638 C C . TRP A 1 79 ? 2.558 -20.318 -22.240 1.00 88.19 79 TRP A C 1
ATOM 640 O O . TRP A 1 79 ? 2.793 -20.954 -21.217 1.00 88.19 79 TRP A O 1
ATOM 650 N N . LYS A 1 80 ? 2.370 -20.919 -23.424 1.00 88.62 80 LYS A N 1
ATOM 651 C CA . LYS A 1 80 ? 2.430 -22.381 -23.600 1.00 88.62 80 LYS A CA 1
ATOM 652 C C . LYS A 1 80 ? 3.807 -22.957 -23.252 1.00 88.62 80 LYS A C 1
ATOM 654 O O . LYS A 1 80 ? 3.877 -24.018 -22.643 1.00 88.62 80 LYS A O 1
ATOM 659 N N . ARG A 1 81 ? 4.902 -22.269 -23.603 1.00 90.38 81 ARG A N 1
ATOM 660 C CA . ARG A 1 81 ? 6.273 -22.683 -23.246 1.00 90.38 81 ARG A CA 1
ATOM 661 C C . ARG A 1 81 ? 6.484 -22.690 -21.730 1.00 90.38 81 ARG A C 1
ATOM 663 O O . ARG A 1 81 ? 7.021 -23.659 -21.203 1.00 90.38 81 ARG A O 1
ATOM 670 N N . VAL A 1 82 ? 6.070 -21.621 -21.049 1.00 89.00 82 VAL A N 1
ATOM 671 C CA . VAL A 1 82 ? 6.172 -21.485 -19.586 1.00 89.00 82 VAL A CA 1
ATOM 672 C C . VAL A 1 82 ? 5.292 -22.517 -18.889 1.00 89.00 82 VAL A C 1
ATOM 674 O O . VAL A 1 82 ? 5.747 -23.155 -17.946 1.00 89.00 82 VAL A O 1
ATOM 677 N N . GLN A 1 83 ? 4.076 -22.743 -19.393 1.00 88.69 83 GLN A N 1
ATOM 678 C CA . GLN A 1 83 ? 3.189 -23.804 -18.914 1.00 88.69 83 GLN A CA 1
ATOM 679 C C . GLN A 1 83 ? 3.831 -25.193 -19.060 1.00 88.69 83 GLN A C 1
ATOM 681 O O . GLN A 1 83 ? 3.660 -26.041 -18.192 1.00 88.69 83 GLN A O 1
ATOM 686 N N . ALA A 1 84 ? 4.612 -25.406 -20.122 1.00 91.44 84 ALA A N 1
ATOM 687 C CA . ALA A 1 84 ? 5.400 -26.616 -20.342 1.00 91.44 84 ALA A CA 1
ATOM 688 C C . ALA A 1 84 ? 6.757 -26.631 -19.604 1.00 91.44 84 ALA A C 1
ATOM 690 O O . ALA A 1 84 ? 7.539 -27.554 -19.810 1.00 91.44 84 ALA A O 1
ATOM 691 N N . GLN A 1 85 ? 7.067 -25.615 -18.785 1.00 89.00 85 GLN A N 1
ATOM 692 C CA . GLN A 1 85 ? 8.324 -25.469 -18.031 1.00 89.00 85 GLN A CA 1
ATOM 693 C C . GLN A 1 85 ? 9.609 -25.568 -18.878 1.00 89.00 85 GLN A C 1
ATOM 695 O O . GLN A 1 85 ? 10.687 -25.873 -18.371 1.00 89.00 85 GLN A O 1
ATOM 700 N N . VAL A 1 86 ? 9.531 -25.268 -20.177 1.00 89.25 86 VAL A N 1
ATOM 701 C CA . VAL A 1 86 ? 10.699 -25.304 -21.067 1.00 89.25 86 VAL A CA 1
ATOM 702 C C . VAL A 1 86 ? 11.504 -24.025 -20.874 1.00 89.25 86 VAL A C 1
ATOM 704 O O . VAL A 1 86 ? 10.970 -22.938 -21.084 1.00 89.25 86 VAL A O 1
ATOM 707 N N . ALA A 1 87 ? 12.781 -24.124 -20.500 1.00 85.12 87 ALA A N 1
ATOM 708 C CA . ALA A 1 87 ? 13.660 -22.962 -20.351 1.00 85.12 87 ALA A CA 1
ATOM 709 C C . ALA A 1 87 ? 13.822 -22.185 -21.675 1.00 85.12 87 ALA A C 1
ATOM 711 O O . ALA A 1 87 ? 13.714 -22.744 -22.766 1.00 85.12 87 ALA A O 1
ATOM 712 N N . LEU A 1 88 ? 14.053 -20.872 -21.587 1.00 85.31 88 LEU A N 1
ATOM 713 C CA . LEU A 1 88 ? 14.329 -20.055 -22.769 1.00 85.31 88 LEU A CA 1
ATOM 714 C C . LEU A 1 88 ? 15.730 -20.394 -23.302 1.00 85.31 88 LEU A C 1
ATOM 716 O O . LEU A 1 88 ? 16.669 -20.524 -22.518 1.00 85.31 88 LEU A O 1
ATOM 720 N N . ASN A 1 89 ? 15.887 -20.484 -24.624 1.00 80.56 89 ASN A N 1
ATOM 721 C CA . ASN A 1 89 ? 17.215 -20.605 -25.223 1.00 80.56 89 ASN A CA 1
ATOM 722 C C . ASN A 1 89 ? 18.039 -19.355 -24.894 1.00 80.56 89 ASN A C 1
ATOM 724 O O . ASN A 1 89 ? 17.556 -18.232 -25.063 1.00 80.56 89 ASN A O 1
ATOM 728 N N . ALA A 1 90 ? 19.277 -19.556 -24.443 1.00 77.25 90 ALA A N 1
ATOM 729 C CA . ALA A 1 90 ? 20.209 -18.461 -24.219 1.00 77.25 90 ALA A CA 1
ATOM 730 C C . ALA A 1 90 ? 20.403 -17.666 -25.518 1.00 77.25 90 ALA A C 1
ATOM 732 O O . ALA A 1 90 ? 20.464 -18.235 -26.611 1.00 77.25 90 ALA A O 1
ATOM 733 N N . ILE A 1 91 ? 20.485 -16.341 -25.392 1.00 76.19 91 ILE A N 1
ATOM 734 C CA . ILE A 1 91 ? 20.830 -15.475 -26.517 1.00 76.19 91 ILE A CA 1
ATOM 735 C C . ILE A 1 91 ? 22.232 -15.868 -26.979 1.00 76.19 91 ILE A C 1
ATOM 737 O O . ILE A 1 91 ? 23.159 -15.946 -26.173 1.00 76.19 91 ILE A O 1
ATOM 741 N N . ASP A 1 92 ? 22.374 -16.118 -28.276 1.00 71.62 92 ASP A N 1
ATOM 742 C CA . ASP A 1 92 ? 23.666 -16.423 -28.871 1.00 71.62 92 ASP A CA 1
ATOM 743 C C . ASP A 1 92 ? 24.555 -15.171 -28.859 1.00 71.62 92 ASP A C 1
ATOM 745 O O . ASP A 1 92 ? 24.468 -14.303 -29.731 1.00 71.62 92 ASP A O 1
ATOM 749 N N . MET A 1 93 ? 25.406 -15.072 -27.838 1.00 66.81 93 MET A N 1
ATOM 750 C CA . MET A 1 93 ? 26.376 -13.987 -27.700 1.00 66.81 93 MET A CA 1
ATOM 751 C C . MET A 1 93 ? 27.497 -14.079 -28.746 1.00 66.81 93 MET A C 1
ATOM 753 O O . MET A 1 93 ? 28.153 -13.069 -29.008 1.00 66.81 93 MET A O 1
ATOM 757 N N . ASN A 1 94 ? 27.677 -15.240 -29.399 1.00 66.31 94 ASN A N 1
ATOM 758 C CA . ASN A 1 94 ? 28.689 -15.429 -30.444 1.00 66.31 94 ASN A CA 1
ATOM 759 C C . ASN A 1 94 ? 28.341 -14.753 -31.779 1.00 66.31 94 ASN A C 1
ATOM 761 O O . ASN A 1 94 ? 29.153 -14.727 -32.704 1.00 66.31 94 ASN A O 1
ATOM 765 N N . ARG A 1 95 ? 27.125 -14.209 -31.890 1.00 65.50 95 ARG A N 1
ATOM 766 C CA . ARG A 1 95 ? 26.684 -13.420 -33.043 1.00 65.50 95 ARG A CA 1
ATOM 767 C C . ARG A 1 95 ? 27.117 -11.954 -32.965 1.00 65.50 95 ARG A C 1
ATOM 769 O O . ARG A 1 95 ? 27.216 -11.306 -34.001 1.00 65.50 95 ARG A O 1
ATOM 776 N N . TYR A 1 96 ? 27.336 -11.428 -31.761 1.00 64.19 96 TYR A N 1
ATOM 777 C CA . TYR A 1 96 ? 27.538 -9.992 -31.522 1.00 64.19 96 TYR A CA 1
ATOM 778 C C . TYR A 1 96 ? 28.943 -9.654 -31.018 1.00 64.19 96 TYR A C 1
ATOM 780 O O . TYR A 1 96 ? 29.337 -8.489 -30.985 1.00 64.19 96 TYR A O 1
ATOM 788 N N . ASN A 1 97 ? 29.727 -10.657 -30.632 1.00 65.25 97 ASN A N 1
ATOM 789 C CA . ASN A 1 97 ? 31.126 -10.477 -30.285 1.00 65.25 97 ASN A CA 1
ATOM 790 C C . ASN A 1 97 ? 31.958 -10.263 -31.559 1.00 65.25 97 ASN A C 1
ATOM 792 O O . ASN A 1 97 ? 32.272 -11.179 -32.312 1.00 65.25 97 ASN A O 1
ATOM 796 N N . GLN A 1 98 ? 32.379 -9.015 -31.744 1.00 61.78 98 GLN A N 1
ATOM 797 C CA . GLN A 1 98 ? 33.248 -8.541 -32.824 1.00 61.78 98 GLN A CA 1
ATOM 798 C C . GLN A 1 98 ? 34.476 -9.450 -33.080 1.00 61.78 98 GLN A C 1
ATOM 800 O O . GLN A 1 98 ? 34.889 -9.622 -34.218 1.00 61.78 98 GLN A O 1
ATOM 805 N N . HIS A 1 99 ? 34.994 -10.125 -32.049 1.00 58.88 99 HIS A N 1
ATOM 806 C CA . HIS A 1 99 ? 36.149 -11.030 -32.125 1.00 58.88 99 HIS A CA 1
ATOM 807 C C . HIS A 1 99 ? 35.862 -12.412 -32.753 1.00 58.88 99 HIS A C 1
ATOM 809 O O . HIS A 1 99 ? 36.796 -13.087 -33.166 1.00 58.88 99 HIS A O 1
ATOM 815 N N . SER A 1 100 ? 34.599 -12.847 -32.837 1.00 58.25 100 SER A N 1
ATOM 816 C CA . SER A 1 100 ? 34.196 -14.156 -33.393 1.00 58.25 100 SER A CA 1
ATOM 817 C C . SER A 1 100 ? 34.018 -14.134 -34.923 1.00 58.25 100 SER A C 1
ATOM 819 O O . SER A 1 100 ? 33.813 -15.173 -35.544 1.00 58.25 100 SER A O 1
ATOM 821 N N . ILE A 1 101 ? 34.064 -12.942 -35.535 1.00 61.84 101 ILE A N 1
ATOM 822 C CA . ILE A 1 101 ? 33.572 -12.705 -36.902 1.00 61.84 101 ILE A CA 1
ATOM 823 C C . ILE A 1 101 ? 34.713 -12.411 -37.893 1.00 61.84 101 ILE A C 1
ATOM 825 O O . ILE A 1 101 ? 34.564 -12.664 -39.086 1.00 61.84 101 ILE A O 1
ATOM 829 N N . TYR A 1 102 ? 35.867 -11.927 -37.416 1.00 63.81 102 TYR A N 1
ATOM 830 C CA . TYR A 1 102 ? 37.001 -11.575 -38.285 1.00 63.81 102 TYR A CA 1
ATOM 831 C C . TYR A 1 102 ? 37.736 -12.780 -38.873 1.00 63.81 102 TYR A C 1
ATOM 833 O O . TYR A 1 102 ? 38.304 -12.672 -39.956 1.00 63.81 102 TYR A O 1
ATOM 841 N N . GLU A 1 103 ? 37.710 -13.926 -38.192 1.00 65.56 103 GLU A N 1
ATOM 842 C CA . GLU A 1 103 ? 38.396 -15.133 -38.643 1.00 65.56 103 GLU A CA 1
ATOM 843 C C . GLU A 1 103 ? 37.497 -16.359 -38.455 1.00 65.56 103 GLU A C 1
ATOM 845 O O . GLU A 1 103 ? 36.925 -16.546 -37.374 1.00 65.56 103 GLU A O 1
ATOM 850 N N . PRO A 1 104 ? 37.376 -17.240 -39.468 1.00 67.00 104 PRO A N 1
ATOM 851 C CA . PRO A 1 104 ? 36.805 -18.561 -39.258 1.00 67.00 104 PRO A CA 1
ATOM 852 C C . PRO A 1 104 ? 37.530 -19.251 -38.099 1.00 67.00 104 PRO A C 1
ATOM 854 O O . PRO A 1 104 ? 38.754 -19.174 -38.004 1.00 67.00 104 PRO A O 1
ATOM 857 N N . SER A 1 105 ? 36.792 -19.960 -37.234 1.00 70.12 105 SER A N 1
ATOM 858 C CA . SER A 1 105 ? 37.387 -20.757 -36.148 1.00 70.12 105 SER A CA 1
ATOM 859 C C . SER A 1 105 ? 38.618 -21.522 -36.649 1.00 70.12 105 SER A C 1
ATOM 861 O O . SER A 1 105 ? 38.564 -22.073 -37.747 1.00 70.12 105 SER A O 1
ATOM 863 N N . ARG A 1 106 ? 39.697 -21.612 -35.850 1.00 67.38 106 ARG A N 1
ATOM 864 C CA . ARG A 1 106 ? 40.989 -22.230 -36.238 1.00 67.38 106 ARG A CA 1
ATOM 865 C C . ARG A 1 106 ? 40.864 -23.605 -36.921 1.00 67.38 106 ARG A C 1
ATOM 867 O O . ARG A 1 106 ? 41.742 -23.992 -37.680 1.00 67.38 106 ARG A O 1
ATOM 874 N N . LYS A 1 107 ? 39.764 -24.329 -36.684 1.00 66.75 107 LYS A N 1
ATOM 875 C CA . LYS A 1 107 ? 39.436 -25.627 -37.302 1.00 66.75 107 LYS A CA 1
ATOM 876 C C . LYS A 1 107 ? 38.939 -25.545 -38.760 1.00 66.75 107 LYS A C 1
ATOM 878 O O . LYS A 1 107 ? 39.025 -26.533 -39.474 1.00 66.75 107 LYS A O 1
ATOM 883 N N . ASN A 1 108 ? 38.439 -24.392 -39.207 1.00 66.06 108 ASN A N 1
ATOM 884 C CA . ASN A 1 108 ? 37.761 -24.183 -40.496 1.00 66.06 108 ASN A CA 1
ATOM 885 C C . ASN A 1 108 ? 38.534 -23.267 -41.465 1.00 66.06 108 ASN A C 1
ATOM 887 O O . ASN A 1 108 ? 38.011 -22.910 -42.520 1.00 66.06 108 ASN A O 1
ATOM 891 N N . VAL A 1 109 ? 39.777 -22.907 -41.135 1.00 68.50 109 VAL A N 1
ATOM 892 C CA . VAL A 1 109 ? 40.617 -21.958 -41.893 1.00 68.50 109 VAL A CA 1
ATOM 893 C C . VAL A 1 109 ? 40.937 -22.454 -43.313 1.00 68.50 109 VAL A C 1
ATOM 895 O O . VAL A 1 109 ? 41.096 -21.647 -44.222 1.00 68.50 109 VAL A O 1
ATOM 898 N N . GLY A 1 110 ? 40.960 -23.770 -43.550 1.00 75.81 110 GLY A N 1
ATOM 899 C CA . GLY A 1 110 ? 41.168 -24.350 -44.886 1.00 75.81 110 GLY A CA 1
ATOM 900 C C . GLY A 1 110 ? 39.922 -24.386 -45.786 1.00 75.81 110 GLY A C 1
ATOM 901 O O . GLY A 1 110 ? 40.013 -24.810 -46.934 1.00 75.81 110 GLY A O 1
ATOM 902 N N . SER A 1 111 ? 38.744 -23.982 -45.291 1.00 81.19 111 SER A N 1
ATOM 903 C CA . SER A 1 111 ? 37.481 -24.091 -46.033 1.00 81.19 111 SER A CA 1
ATOM 904 C C . SER A 1 111 ? 37.089 -22.774 -46.701 1.00 81.19 111 SER A C 1
ATOM 906 O O . SER A 1 111 ? 36.722 -21.808 -46.031 1.00 81.19 111 SER A O 1
ATOM 908 N N . ALA A 1 112 ? 37.055 -22.753 -48.037 1.00 83.38 112 ALA A N 1
ATOM 909 C CA . ALA A 1 112 ? 36.624 -21.585 -48.816 1.00 83.38 112 ALA A CA 1
ATOM 910 C C . ALA A 1 112 ? 35.193 -21.117 -48.469 1.00 83.38 112 ALA A C 1
ATOM 912 O O . ALA A 1 112 ? 34.887 -19.925 -48.507 1.00 83.38 112 ALA A O 1
ATOM 913 N N . ARG A 1 113 ? 34.308 -22.044 -48.074 1.00 83.75 113 ARG A N 1
ATOM 914 C CA . ARG A 1 113 ? 32.931 -21.726 -47.664 1.00 83.75 113 ARG A CA 1
ATOM 915 C C . ARG A 1 113 ? 32.883 -20.941 -46.352 1.00 83.75 113 ARG A C 1
ATOM 917 O O . ARG A 1 113 ? 32.063 -20.034 -46.230 1.00 83.75 113 ARG A O 1
ATOM 924 N N . ALA A 1 114 ? 33.751 -21.273 -45.396 1.00 80.00 114 ALA A N 1
ATOM 925 C CA . ALA A 1 114 ? 33.816 -20.582 -44.109 1.00 80.00 114 ALA A CA 1
ATOM 926 C C . ALA A 1 114 ? 34.314 -19.137 -44.276 1.00 80.00 114 ALA A C 1
ATOM 928 O O . ALA A 1 114 ? 33.750 -18.223 -43.682 1.00 80.00 114 ALA A O 1
ATOM 929 N N . TRP A 1 115 ? 35.285 -18.918 -45.167 1.00 81.12 115 TRP A N 1
ATOM 930 C CA . TRP A 1 115 ? 35.749 -17.579 -45.541 1.00 81.12 115 TRP A CA 1
ATOM 931 C C . TRP A 1 115 ? 34.681 -16.745 -46.247 1.00 81.12 115 TRP A C 1
ATOM 933 O O . TRP A 1 115 ? 34.529 -15.563 -45.946 1.00 81.12 115 TRP A O 1
ATOM 943 N N . LYS A 1 116 ? 33.889 -17.353 -47.140 1.00 85.75 116 LYS A N 1
ATOM 944 C CA . LYS A 1 116 ? 32.759 -16.659 -47.775 1.00 85.75 116 LYS A CA 1
ATOM 945 C C . LYS A 1 116 ? 31.719 -16.214 -46.742 1.00 85.75 116 LYS A C 1
ATOM 947 O O . LYS A 1 116 ? 31.287 -15.068 -46.775 1.00 85.75 116 LYS A O 1
ATOM 952 N N . GLN A 1 117 ? 31.370 -17.091 -45.801 1.00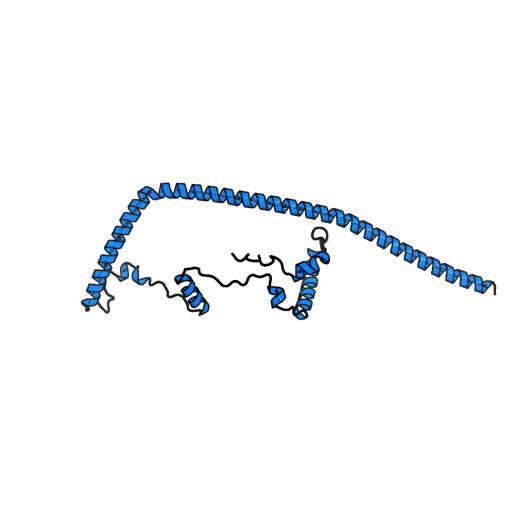 82.81 117 GLN A N 1
ATOM 953 C CA . GLN A 1 117 ? 30.432 -16.768 -44.725 1.00 82.81 117 GLN A CA 1
ATOM 954 C C . GLN A 1 117 ? 30.960 -15.654 -43.807 1.00 82.81 117 GLN A C 1
ATOM 956 O O . GLN A 1 117 ? 30.198 -14.754 -43.467 1.00 82.81 117 GLN A O 1
ATOM 961 N N . ALA A 1 118 ? 32.247 -15.684 -43.446 1.00 81.25 118 ALA A N 1
ATOM 962 C CA . ALA A 1 118 ? 32.878 -14.623 -42.659 1.00 81.25 118 ALA A CA 1
ATOM 963 C C . ALA A 1 118 ? 32.867 -13.275 -43.405 1.00 81.25 118 ALA A C 1
ATOM 965 O O . ALA A 1 118 ? 32.530 -12.248 -42.823 1.00 81.25 118 ALA A O 1
ATOM 966 N N . ASN A 1 119 ? 33.138 -13.278 -44.715 1.00 84.81 119 ASN A N 1
ATOM 967 C CA . ASN A 1 119 ? 33.063 -12.075 -45.549 1.00 84.81 119 ASN A CA 1
ATOM 968 C C . ASN A 1 119 ? 31.637 -11.500 -45.617 1.00 84.81 119 ASN A C 1
ATOM 970 O O . ASN A 1 119 ? 31.440 -10.295 -45.473 1.00 84.81 119 ASN A O 1
ATOM 974 N N . ASP A 1 120 ? 30.628 -12.354 -45.798 1.00 84.69 120 ASP A N 1
ATOM 975 C CA . ASP A 1 120 ? 29.229 -11.918 -45.816 1.00 84.69 120 ASP A CA 1
ATOM 976 C C . ASP A 1 120 ? 28.800 -11.355 -44.446 1.00 84.69 120 ASP A C 1
ATOM 978 O O . ASP A 1 120 ? 28.130 -10.324 -44.383 1.00 84.69 120 ASP A O 1
ATOM 982 N N . GLN A 1 121 ? 29.251 -11.957 -43.340 1.00 80.88 121 GLN A N 1
ATOM 983 C CA . GLN A 1 121 ? 29.040 -11.423 -41.988 1.00 80.88 121 GLN A CA 1
ATOM 984 C C . GLN A 1 121 ? 29.751 -10.080 -41.771 1.00 80.88 121 GLN A C 1
ATOM 986 O O . GLN A 1 121 ? 29.172 -9.175 -41.173 1.00 80.88 121 GLN A O 1
ATOM 991 N N . MET A 1 122 ? 30.970 -9.915 -42.285 1.00 81.94 122 MET A N 1
ATOM 992 C CA . MET A 1 122 ? 31.719 -8.663 -42.185 1.00 81.94 122 MET A CA 1
ATOM 993 C C . MET A 1 122 ? 31.023 -7.521 -42.929 1.00 81.94 122 MET A C 1
ATOM 995 O O . MET A 1 122 ? 30.918 -6.423 -42.387 1.00 81.94 122 MET A O 1
ATOM 999 N N . LYS A 1 123 ? 30.480 -7.779 -44.124 1.00 86.19 123 LYS A N 1
ATOM 1000 C CA . LYS A 1 123 ? 29.659 -6.794 -44.849 1.00 86.19 123 LYS A CA 1
ATOM 1001 C C . LYS A 1 123 ? 28.459 -6.350 -44.015 1.00 86.19 123 LYS A C 1
ATOM 1003 O 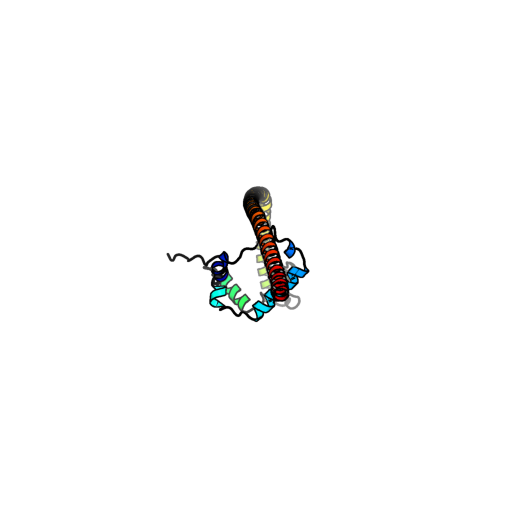O . LYS A 1 123 ? 28.235 -5.157 -43.864 1.00 86.19 123 LYS A O 1
ATOM 1008 N N . ILE A 1 124 ? 27.741 -7.299 -43.409 1.00 84.56 124 ILE A N 1
ATOM 1009 C CA . ILE A 1 124 ? 26.605 -6.998 -42.521 1.00 84.56 124 ILE A CA 1
ATOM 1010 C C . ILE A 1 124 ? 27.046 -6.130 -41.333 1.00 84.56 124 ILE A C 1
ATOM 1012 O O . ILE A 1 124 ? 26.346 -5.188 -40.965 1.00 84.56 124 ILE A O 1
ATOM 1016 N N . LEU A 1 125 ? 28.207 -6.416 -40.736 1.00 82.25 125 LEU A N 1
ATOM 1017 C CA . LEU A 1 125 ? 28.734 -5.620 -39.627 1.00 82.25 125 LEU A CA 1
ATOM 1018 C C . LEU A 1 125 ? 29.088 -4.194 -40.035 1.00 82.25 125 LEU A C 1
ATOM 1020 O O . LEU A 1 125 ? 28.822 -3.279 -39.263 1.00 82.25 125 LEU A O 1
ATOM 1024 N N . ILE A 1 126 ? 29.694 -3.997 -41.206 1.00 86.38 126 ILE A N 1
ATOM 1025 C CA . ILE A 1 126 ? 30.046 -2.658 -41.697 1.00 86.38 126 ILE A CA 1
ATOM 1026 C C . ILE A 1 126 ? 28.782 -1.809 -41.830 1.00 86.38 126 ILE A C 1
ATOM 1028 O O . ILE A 1 126 ? 28.744 -0.700 -41.301 1.00 86.38 126 ILE A O 1
ATOM 1032 N N . GLU A 1 127 ? 27.725 -2.360 -42.428 1.00 89.25 127 GLU A N 1
ATOM 1033 C CA . GLU A 1 127 ? 26.428 -1.681 -42.526 1.00 89.25 127 GLU A CA 1
ATOM 1034 C C . GLU A 1 127 ? 25.828 -1.388 -41.142 1.00 89.25 127 GLU A C 1
ATOM 1036 O O . GLU A 1 127 ? 25.311 -0.299 -40.893 1.00 89.25 127 GLU A O 1
ATOM 1041 N N . HIS A 1 128 ? 25.934 -2.325 -40.193 1.00 88.06 128 HIS A N 1
ATOM 1042 C CA . HIS A 1 128 ? 25.476 -2.095 -38.821 1.00 88.06 128 HIS A CA 1
ATOM 1043 C C . HIS A 1 128 ? 26.253 -0.968 -38.133 1.00 88.06 128 HIS A C 1
ATOM 1045 O O . HIS A 1 128 ? 25.644 -0.092 -37.526 1.00 88.06 128 HIS A O 1
ATOM 1051 N N . ARG A 1 129 ? 27.588 -0.956 -38.243 1.00 87.75 129 ARG A N 1
ATOM 1052 C CA . ARG A 1 129 ? 28.438 0.101 -37.676 1.00 87.75 129 ARG A CA 1
ATOM 1053 C C . ARG A 1 129 ? 28.164 1.450 -38.330 1.00 87.75 129 ARG A C 1
ATOM 1055 O O . ARG A 1 129 ? 28.131 2.456 -37.632 1.00 87.75 129 ARG A O 1
ATOM 1062 N N . HIS A 1 130 ? 27.919 1.477 -39.637 1.00 93.69 130 HIS A N 1
ATOM 1063 C CA . HIS A 1 130 ? 27.507 2.694 -40.326 1.00 93.69 130 HIS A CA 1
ATOM 1064 C C . HIS A 1 130 ? 26.187 3.237 -39.757 1.00 93.69 130 HIS A C 1
ATOM 1066 O O . HIS A 1 130 ? 26.112 4.408 -39.388 1.00 93.69 130 HIS A O 1
ATOM 1072 N N . ASN A 1 131 ? 25.184 2.371 -39.579 1.00 94.50 131 ASN A N 1
ATOM 1073 C CA . ASN A 1 131 ? 23.916 2.745 -38.949 1.00 94.50 131 ASN A CA 1
ATOM 1074 C C . ASN A 1 131 ? 24.085 3.200 -37.493 1.00 94.50 131 ASN A C 1
ATOM 1076 O O . ASN A 1 131 ? 23.426 4.146 -37.073 1.00 94.50 131 ASN A O 1
ATOM 1080 N N . GLU A 1 132 ? 24.958 2.561 -36.712 1.00 92.88 132 GLU A N 1
ATOM 1081 C CA . GLU A 1 132 ? 25.268 3.001 -35.347 1.00 92.88 132 GLU A CA 1
ATOM 1082 C C . GLU A 1 132 ? 25.862 4.409 -35.325 1.00 92.88 132 GLU A C 1
ATOM 1084 O O . GLU A 1 132 ? 25.438 5.223 -34.512 1.00 92.88 132 GLU A O 1
ATOM 1089 N N . VAL A 1 133 ? 26.801 4.720 -36.224 1.00 95.81 133 VAL A N 1
ATOM 1090 C CA . VAL A 1 133 ? 27.382 6.067 -36.326 1.00 95.81 133 VAL A CA 1
ATOM 1091 C C . VAL A 1 133 ? 26.306 7.089 -36.685 1.00 95.81 133 VAL A C 1
ATOM 1093 O O . VAL A 1 133 ? 26.188 8.101 -36.000 1.00 95.81 133 VAL A O 1
ATOM 1096 N N . LEU A 1 134 ? 25.463 6.800 -37.683 1.00 96.19 134 LEU A N 1
ATOM 1097 C CA . LEU A 1 134 ? 24.341 7.674 -38.043 1.00 96.19 134 LEU A CA 1
ATOM 1098 C C . LEU A 1 134 ? 23.376 7.885 -36.867 1.00 96.19 134 LEU A C 1
ATOM 1100 O O . LEU A 1 134 ? 22.946 9.010 -36.608 1.00 96.19 134 LEU A O 1
ATOM 1104 N N . ASN A 1 135 ? 23.061 6.824 -36.122 1.00 95.62 135 ASN A N 1
ATOM 1105 C CA . ASN A 1 135 ? 22.222 6.919 -34.930 1.00 95.62 135 ASN A CA 1
ATOM 1106 C C . ASN A 1 135 ? 22.882 7.788 -33.853 1.00 95.62 135 ASN A C 1
ATOM 1108 O O . ASN A 1 135 ? 22.213 8.652 -33.298 1.00 95.62 135 ASN A O 1
ATOM 1112 N N . LEU A 1 136 ? 24.184 7.627 -33.597 1.00 95.69 136 LEU A N 1
ATOM 1113 C CA . LEU A 1 136 ? 24.926 8.442 -32.629 1.00 95.69 136 LEU A CA 1
ATOM 1114 C C . LEU A 1 136 ? 24.986 9.920 -33.036 1.00 95.69 136 LEU A C 1
ATOM 1116 O O . LEU A 1 136 ? 24.853 10.796 -32.184 1.00 95.69 136 LEU A O 1
ATOM 1120 N N . GLU A 1 137 ? 25.129 10.219 -34.328 1.00 95.88 137 GLU A N 1
ATOM 1121 C CA . GLU A 1 137 ? 25.077 11.594 -34.836 1.00 95.88 137 GLU A CA 1
ATOM 1122 C C . GLU A 1 137 ? 23.694 12.229 -34.642 1.00 95.88 137 GLU A C 1
ATOM 1124 O O . GLU A 1 137 ? 23.586 13.406 -34.280 1.00 95.88 137 GLU A O 1
ATOM 1129 N N . LEU A 1 138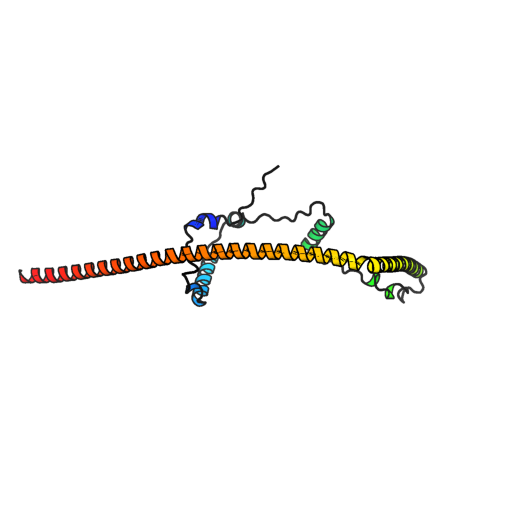 ? 22.621 11.464 -34.867 1.00 95.69 138 LEU A N 1
ATOM 1130 C CA . LEU A 1 138 ? 21.257 11.906 -34.572 1.00 95.69 138 LEU A CA 1
ATOM 1131 C C . LEU A 1 138 ? 21.057 12.094 -33.067 1.00 95.69 138 LEU A C 1
ATOM 1133 O O . LEU A 1 138 ? 20.479 13.096 -32.638 1.00 95.69 138 LEU A O 1
ATOM 1137 N N . GLU A 1 139 ? 21.565 11.170 -32.255 1.00 94.88 139 GLU A N 1
ATOM 1138 C CA . GLU A 1 139 ? 21.467 11.252 -30.805 1.00 94.88 139 GLU A CA 1
ATOM 1139 C C . GLU A 1 139 ? 22.171 12.498 -30.270 1.00 94.88 139 GLU A C 1
ATOM 1141 O O . GLU A 1 139 ? 21.567 13.274 -29.528 1.00 94.88 139 GLU A O 1
ATOM 1146 N N . GLN A 1 140 ? 23.398 12.761 -30.720 1.00 94.81 140 GLN A N 1
ATOM 1147 C CA . GLN A 1 140 ? 24.165 13.942 -30.332 1.00 94.81 140 GLN A CA 1
ATOM 1148 C C . GLN A 1 140 ? 23.406 15.245 -30.626 1.00 94.81 140 GLN A C 1
ATOM 1150 O O . GLN A 1 140 ? 23.473 16.191 -29.838 1.00 94.81 140 GLN A O 1
ATOM 1155 N N . LYS A 1 141 ? 22.653 15.293 -31.733 1.00 94.88 141 LYS A N 1
ATOM 1156 C CA . LYS A 1 141 ? 21.874 16.472 -32.139 1.00 94.88 141 LYS A CA 1
ATOM 1157 C C . LYS A 1 141 ? 20.570 16.633 -31.355 1.00 94.88 141 LYS A C 1
ATOM 1159 O O . LYS A 1 141 ? 20.224 17.756 -30.987 1.00 94.88 141 LYS A O 1
ATOM 1164 N N . TYR A 1 142 ? 19.830 15.550 -31.105 1.00 95.06 142 TYR A N 1
ATOM 1165 C CA . TYR A 1 142 ? 18.431 15.645 -30.656 1.00 95.06 142 TYR A CA 1
ATOM 1166 C C . TYR A 1 142 ? 18.157 15.120 -29.242 1.00 95.06 142 TYR A C 1
ATOM 1168 O O . TYR A 1 142 ? 17.182 15.558 -28.621 1.00 95.06 142 TYR A O 1
ATOM 1176 N N . VAL A 1 143 ? 18.995 14.236 -28.686 1.00 95.62 143 VAL A N 1
ATOM 1177 C CA . VAL A 1 143 ? 18.700 13.552 -27.410 1.00 95.62 143 VAL A CA 1
ATOM 1178 C C . VAL A 1 143 ? 18.539 14.525 -26.257 1.00 95.62 143 VAL A C 1
ATOM 1180 O O . VAL A 1 143 ? 17.617 14.358 -25.466 1.00 95.62 143 VAL A O 1
ATOM 1183 N N . SER A 1 144 ? 19.363 15.572 -26.173 1.00 94.69 144 SER A N 1
ATOM 1184 C CA . SER A 1 144 ? 19.268 16.549 -25.078 1.00 94.69 144 SER A CA 1
ATOM 1185 C C . SER A 1 144 ? 17.878 17.193 -25.001 1.00 94.69 144 SER A C 1
ATOM 1187 O O . SER A 1 144 ? 17.280 17.273 -23.928 1.00 94.69 144 SER A O 1
ATOM 1189 N N . ASN A 1 145 ? 17.312 17.586 -26.145 1.00 95.00 145 ASN A N 1
ATOM 1190 C CA . ASN A 1 145 ? 15.997 18.225 -26.197 1.00 95.00 145 ASN A CA 1
ATOM 1191 C C . ASN A 1 145 ? 14.868 17.223 -25.933 1.00 95.00 145 ASN A C 1
ATOM 1193 O O . ASN A 1 145 ? 13.976 17.505 -25.134 1.00 95.00 145 ASN A O 1
ATOM 1197 N N . VAL A 1 146 ? 14.937 16.031 -26.534 1.00 96.25 146 VAL A N 1
ATOM 1198 C CA . VAL A 1 146 ? 13.950 14.964 -26.293 1.00 96.25 146 VAL A CA 1
ATOM 1199 C C . VAL A 1 146 ? 13.948 14.551 -24.821 1.00 96.25 146 VAL A C 1
ATOM 1201 O O . VAL A 1 146 ? 12.883 14.366 -24.230 1.00 96.25 146 VAL A O 1
ATOM 1204 N N . TRP A 1 147 ? 15.125 14.451 -24.202 1.00 96.00 147 TRP A N 1
ATOM 1205 C CA . TRP A 1 147 ? 15.250 14.080 -22.799 1.00 96.00 147 TRP A CA 1
ATOM 1206 C C . TRP A 1 147 ? 14.665 15.143 -21.876 1.00 96.00 147 TRP A C 1
ATOM 1208 O O . TRP A 1 147 ? 13.926 14.794 -20.962 1.00 96.00 147 TRP A O 1
ATOM 1218 N N . LYS A 1 148 ? 14.890 16.434 -22.152 1.00 97.00 148 LYS A N 1
ATOM 1219 C CA . LYS A 1 148 ? 14.244 17.529 -21.408 1.00 97.00 148 LYS A CA 1
ATOM 1220 C C . LYS A 1 148 ? 12.718 17.451 -21.487 1.00 97.00 148 LYS A C 1
ATOM 1222 O O . LYS A 1 148 ? 12.058 17.536 -20.456 1.00 97.00 148 LYS A O 1
ATOM 1227 N N . CYS A 1 149 ? 12.155 17.223 -22.676 1.00 96.81 149 CYS A N 1
ATOM 1228 C CA . CYS A 1 149 ? 10.710 17.034 -22.833 1.00 96.81 149 CYS A CA 1
ATOM 1229 C C . CYS A 1 149 ? 10.210 15.813 -22.048 1.00 96.81 149 CYS A C 1
ATOM 1231 O O . CYS A 1 149 ? 9.195 15.894 -21.359 1.00 96.81 149 CYS A O 1
ATOM 1233 N N . LYS A 1 150 ? 10.935 14.690 -22.107 1.00 97.19 150 LYS A N 1
ATOM 1234 C CA . LYS A 1 150 ? 10.581 13.475 -21.367 1.00 97.19 150 LYS A CA 1
ATOM 1235 C C . LYS A 1 150 ? 10.629 13.696 -19.856 1.00 97.19 150 LYS A C 1
ATOM 1237 O O . LYS A 1 150 ? 9.717 13.257 -19.164 1.00 97.19 150 LYS A O 1
ATOM 1242 N N . VAL A 1 151 ? 11.654 14.380 -19.351 1.00 97.81 151 VAL A N 1
ATOM 1243 C CA . VAL A 1 151 ? 11.770 14.737 -17.931 1.00 97.81 151 VAL A CA 1
ATOM 1244 C C . VAL A 1 151 ? 10.592 15.610 -17.509 1.00 97.81 151 VAL A C 1
ATOM 1246 O O . VAL A 1 151 ? 9.941 15.274 -16.530 1.00 97.81 151 VAL A O 1
ATOM 1249 N N . ALA A 1 152 ? 10.228 16.632 -18.288 1.00 97.75 152 ALA A N 1
ATOM 1250 C CA . ALA A 1 152 ? 9.074 17.479 -17.977 1.00 97.75 152 ALA A CA 1
ATOM 1251 C C . ALA A 1 152 ? 7.756 16.683 -17.887 1.00 97.75 152 ALA A C 1
ATOM 1253 O O . ALA A 1 152 ? 6.961 16.888 -16.970 1.00 97.75 152 ALA A O 1
ATOM 1254 N N . VAL A 1 153 ? 7.538 15.728 -18.800 1.00 97.94 153 VAL A N 1
ATOM 1255 C CA . VAL A 1 153 ? 6.373 14.826 -18.752 1.00 97.94 153 VAL A CA 1
ATOM 1256 C C . VAL A 1 153 ? 6.414 13.929 -17.511 1.00 97.94 153 VAL A C 1
ATOM 1258 O O . VAL A 1 153 ? 5.395 13.755 -16.845 1.00 97.94 153 VAL A O 1
ATOM 1261 N N . LEU A 1 154 ? 7.580 13.371 -17.174 1.00 98.12 154 LEU A N 1
ATOM 1262 C CA . LEU A 1 154 ? 7.742 12.517 -15.995 1.00 98.12 154 LEU A CA 1
ATOM 1263 C C . LEU A 1 154 ? 7.545 13.292 -14.687 1.00 98.12 154 LEU A C 1
ATOM 1265 O O . LEU A 1 154 ? 6.906 12.775 -13.777 1.00 98.12 154 LEU A O 1
ATOM 1269 N N . GLU A 1 155 ? 8.032 14.527 -14.600 1.00 98.19 155 GLU A N 1
ATOM 1270 C CA . GLU A 1 155 ? 7.818 15.407 -13.449 1.00 98.19 155 GLU A CA 1
ATOM 1271 C C . GLU A 1 155 ? 6.337 15.749 -13.269 1.00 98.19 155 GLU A C 1
ATOM 1273 O O . GLU A 1 155 ? 5.834 15.750 -12.145 1.00 98.19 155 GLU A O 1
ATOM 1278 N N . GLN A 1 156 ? 5.619 16.013 -14.363 1.00 98.12 156 GLN A N 1
ATOM 1279 C CA . GLN A 1 156 ? 4.179 16.257 -14.315 1.00 98.12 156 GLN A CA 1
ATOM 1280 C C . GLN A 1 156 ? 3.421 15.016 -13.830 1.00 98.12 156 GLN A C 1
ATOM 1282 O O . GLN A 1 156 ? 2.604 15.106 -12.915 1.00 98.12 156 GLN A O 1
ATOM 1287 N N . LEU A 1 157 ? 3.755 13.847 -14.375 1.00 98.19 157 LEU A N 1
ATOM 1288 C CA . LEU A 1 157 ? 3.162 12.580 -13.961 1.00 98.19 157 LEU A CA 1
ATOM 1289 C C . LEU A 1 157 ? 3.457 12.269 -12.485 1.00 98.19 157 LEU A C 1
ATOM 1291 O O . LEU A 1 157 ? 2.583 11.819 -11.746 1.00 98.19 157 LEU A O 1
ATOM 1295 N N . GLN A 1 158 ? 4.680 12.547 -12.029 1.00 98.19 158 GLN A N 1
ATOM 1296 C CA . GLN A 1 158 ? 5.051 12.411 -10.625 1.00 98.19 158 GLN A CA 1
ATOM 1297 C C . GLN A 1 158 ? 4.188 13.319 -9.745 1.00 98.19 158 GLN A C 1
ATOM 1299 O O . GLN A 1 158 ? 3.649 12.845 -8.747 1.00 98.19 158 GLN A O 1
ATOM 1304 N N . LYS A 1 159 ? 4.010 14.592 -10.120 1.00 98.25 159 LYS A N 1
ATOM 1305 C CA . LYS A 1 159 ? 3.146 15.531 -9.387 1.00 98.25 159 LYS A CA 1
ATOM 1306 C C . LYS A 1 159 ? 1.715 15.008 -9.290 1.00 98.25 159 LYS A C 1
ATOM 1308 O O . LYS A 1 159 ? 1.153 14.986 -8.196 1.00 98.25 159 LYS A O 1
ATOM 1313 N N . GLU A 1 160 ? 1.151 14.522 -10.391 1.00 98.19 160 GLU A N 1
ATOM 1314 C CA . GLU A 1 160 ? -0.196 13.943 -10.423 1.00 98.19 160 GLU A CA 1
ATOM 1315 C C . GLU A 1 160 ? -0.340 12.753 -9.468 1.00 98.19 160 GLU A C 1
ATOM 1317 O O . GLU A 1 160 ? -1.239 12.758 -8.626 1.00 98.19 160 GLU A O 1
ATOM 1322 N N . TYR A 1 161 ? 0.582 11.788 -9.508 1.00 98.31 161 TYR A N 1
ATOM 1323 C CA . TYR A 1 161 ? 0.547 10.647 -8.589 1.00 98.31 161 TYR A CA 1
ATOM 1324 C C . TYR A 1 161 ? 0.766 11.051 -7.131 1.00 98.31 161 TYR A C 1
ATOM 1326 O O . TYR A 1 161 ? 0.122 10.496 -6.239 1.00 98.31 161 TYR A O 1
ATOM 1334 N N . THR A 1 162 ? 1.638 12.027 -6.859 1.00 98.25 162 THR A N 1
ATOM 1335 C CA . THR A 1 162 ? 1.816 12.524 -5.488 1.00 98.25 162 THR A CA 1
ATOM 1336 C C . THR A 1 162 ? 0.549 13.190 -4.964 1.00 98.25 162 THR A C 1
ATOM 1338 O O . THR A 1 162 ? 0.168 12.921 -3.828 1.00 98.25 162 THR A O 1
ATOM 1341 N N . ASN A 1 163 ? -0.153 13.964 -5.797 1.00 98.31 163 ASN A N 1
ATOM 1342 C CA . ASN A 1 163 ? -1.434 14.577 -5.447 1.00 98.31 163 ASN A CA 1
ATOM 1343 C C . ASN A 1 163 ? -2.527 13.523 -5.230 1.00 98.31 163 ASN A C 1
ATOM 1345 O O . ASN A 1 163 ? -3.311 13.606 -4.289 1.00 98.31 163 ASN A O 1
ATOM 1349 N N . GLU A 1 164 ? -2.584 12.495 -6.075 1.00 98.12 164 GLU A N 1
ATOM 1350 C CA . GLU A 1 164 ? -3.541 11.402 -5.905 1.00 98.12 164 GLU A CA 1
ATOM 1351 C C . GLU A 1 164 ? -3.280 10.627 -4.603 1.00 98.12 164 GLU A C 1
ATOM 1353 O O . GLU A 1 164 ? -4.212 10.291 -3.867 1.00 98.12 164 GLU A O 1
ATOM 1358 N N . HIS A 1 165 ? -2.008 10.390 -4.276 1.00 98.06 165 HIS A N 1
ATOM 1359 C CA . HIS A 1 165 ? -1.600 9.749 -3.033 1.00 98.06 165 HIS A CA 1
ATOM 1360 C C . HIS A 1 165 ? -1.953 10.595 -1.801 1.00 98.06 165 HIS A C 1
ATOM 1362 O O . HIS A 1 165 ? -2.513 10.062 -0.842 1.00 98.06 165 HIS A O 1
ATOM 1368 N N . THR A 1 166 ? -1.669 11.901 -1.808 1.00 98.12 166 THR A N 1
ATOM 1369 C CA . THR A 1 166 ? -2.012 12.789 -0.684 1.00 98.12 166 THR A CA 1
ATOM 1370 C C . THR A 1 166 ? -3.521 12.888 -0.489 1.00 98.12 166 THR A C 1
ATOM 1372 O O . THR A 1 166 ? -3.984 12.768 0.643 1.00 98.12 166 THR A O 1
ATOM 1375 N N . ASN A 1 167 ? -4.295 12.994 -1.572 1.00 98.00 167 ASN A N 1
ATOM 1376 C CA . ASN A 1 167 ? -5.757 13.014 -1.517 1.00 98.00 167 ASN A CA 1
ATOM 1377 C C . ASN A 1 167 ? -6.327 11.707 -0.948 1.00 98.00 167 ASN A C 1
ATOM 1379 O O . ASN A 1 167 ? -7.180 11.736 -0.060 1.00 98.00 167 ASN A O 1
ATOM 1383 N N . ARG A 1 168 ? -5.832 10.547 -1.405 1.00 97.75 168 ARG A N 1
ATOM 1384 C CA . ARG A 1 168 ? -6.241 9.242 -0.856 1.00 97.75 168 ARG A CA 1
ATOM 1385 C C . ARG A 1 168 ? -5.873 9.097 0.614 1.00 97.75 168 ARG A C 1
ATOM 1387 O O . ARG A 1 168 ? -6.674 8.577 1.386 1.00 97.75 168 ARG A O 1
ATOM 1394 N N . LYS A 1 169 ? -4.685 9.561 1.005 1.00 98.19 169 LYS A N 1
ATOM 1395 C CA . LYS A 1 169 ? -4.247 9.544 2.401 1.00 98.19 169 LYS A CA 1
ATOM 1396 C C . LYS A 1 169 ? -5.145 10.422 3.273 1.00 98.19 169 LYS A C 1
ATOM 1398 O O . LYS A 1 169 ? -5.602 9.949 4.303 1.00 98.19 169 LYS A O 1
ATOM 1403 N N . ALA A 1 170 ? -5.477 11.633 2.826 1.00 97.94 170 ALA A N 1
ATOM 1404 C CA . ALA A 1 170 ? -6.393 12.520 3.540 1.00 97.94 170 ALA A CA 1
ATOM 1405 C C . ALA A 1 170 ? -7.792 11.899 3.710 1.00 97.94 170 ALA A C 1
ATOM 1407 O O . ALA A 1 170 ? -8.348 11.933 4.805 1.00 97.94 170 ALA A O 1
ATOM 1408 N N . ALA A 1 171 ? -8.331 11.262 2.664 1.00 97.81 171 ALA A N 1
ATOM 1409 C CA . ALA A 1 171 ? -9.608 10.549 2.743 1.00 97.81 171 ALA A CA 1
ATOM 1410 C C . ALA A 1 171 ? -9.561 9.364 3.729 1.00 97.81 171 ALA A C 1
ATOM 1412 O O . ALA A 1 171 ? -10.510 9.131 4.479 1.00 97.81 171 ALA A O 1
ATOM 1413 N N . LEU A 1 172 ? -8.448 8.624 3.757 1.00 97.56 172 LEU A N 1
ATOM 1414 C CA . LEU A 1 172 ? -8.230 7.535 4.710 1.00 97.56 172 LEU A CA 1
ATOM 1415 C C . LEU A 1 172 ? -8.105 8.052 6.149 1.00 97.56 172 LEU A C 1
ATOM 1417 O O . LEU A 1 172 ? -8.685 7.466 7.062 1.00 97.56 172 LEU A O 1
ATOM 1421 N N . ASP A 1 173 ? -7.393 9.158 6.352 1.00 97.69 173 ASP A N 1
ATOM 1422 C CA . ASP A 1 173 ? -7.232 9.785 7.662 1.00 97.69 173 ASP A CA 1
ATOM 1423 C C . ASP A 1 173 ? -8.571 10.312 8.190 1.00 97.69 173 ASP A C 1
ATOM 1425 O O . ASP A 1 173 ? -8.899 10.067 9.352 1.00 97.69 173 ASP A O 1
ATOM 1429 N N . GLN A 1 174 ? -9.390 10.940 7.340 1.00 97.94 174 GLN A N 1
ATOM 1430 C CA . GLN A 1 174 ? -10.750 11.347 7.699 1.00 97.94 174 GLN A CA 1
ATOM 1431 C C . GLN A 1 174 ? -11.599 10.141 8.128 1.00 97.94 174 GLN A C 1
ATOM 1433 O O . GLN A 1 174 ? -12.193 10.153 9.206 1.00 97.94 174 GLN A O 1
ATOM 1438 N N . LEU A 1 175 ? -11.600 9.061 7.339 1.00 97.31 175 LEU A N 1
ATOM 1439 C CA . LEU A 1 175 ? -12.338 7.840 7.670 1.00 97.31 175 LEU A CA 1
ATOM 1440 C C . LEU A 1 175 ? -11.877 7.234 9.006 1.00 97.31 175 LEU A C 1
ATOM 1442 O O . LEU A 1 175 ? -12.690 6.767 9.804 1.00 97.31 175 LEU A O 1
ATOM 1446 N N . ASN A 1 176 ? -10.572 7.240 9.273 1.00 95.88 176 ASN A N 1
ATOM 1447 C CA . ASN A 1 176 ? -10.016 6.757 10.535 1.00 95.88 176 ASN A CA 1
ATOM 1448 C C . ASN A 1 176 ? -10.422 7.643 11.721 1.00 95.88 176 ASN A C 1
ATOM 1450 O O . ASN A 1 176 ? -10.725 7.121 12.796 1.00 95.88 176 ASN A O 1
ATOM 1454 N N . GLN A 1 177 ? -10.477 8.965 11.536 1.00 96.69 177 GLN A N 1
ATOM 1455 C CA . GLN A 1 177 ? -10.975 9.894 12.552 1.00 96.69 177 GLN A CA 1
ATOM 1456 C C . GLN A 1 177 ? -12.454 9.639 12.863 1.00 96.69 177 GLN A C 1
ATOM 1458 O O . GLN A 1 177 ? -12.806 9.500 14.035 1.00 96.69 177 GLN A O 1
ATOM 1463 N N . GLU A 1 178 ? -13.297 9.501 11.838 1.00 96.31 178 GLU A N 1
ATOM 1464 C CA . GLU A 1 178 ? -14.723 9.180 11.983 1.00 96.31 178 GLU A CA 1
ATOM 1465 C C . GLU A 1 178 ? -14.920 7.845 12.721 1.00 96.31 178 GLU A C 1
ATOM 1467 O O . GLU A 1 178 ? -15.670 7.769 13.699 1.00 96.31 178 GLU A O 1
ATOM 1472 N N . ARG A 1 179 ? -14.173 6.801 12.332 1.00 94.75 179 ARG A N 1
ATOM 1473 C CA . ARG A 1 179 ? -14.184 5.495 13.016 1.00 94.75 179 ARG A CA 1
ATOM 1474 C C . ARG A 1 179 ? -13.785 5.614 14.481 1.00 94.75 179 ARG A C 1
ATOM 1476 O O . ARG A 1 179 ? -14.464 5.061 15.344 1.00 94.75 179 ARG A O 1
ATOM 1483 N N . LYS A 1 180 ? -12.712 6.348 14.784 1.00 95.31 180 LYS A N 1
ATOM 1484 C CA . LYS A 1 180 ? -12.253 6.550 16.162 1.00 95.31 180 LYS A CA 1
ATOM 1485 C C . LYS A 1 180 ? -13.308 7.271 17.000 1.00 95.31 180 LYS A C 1
ATOM 1487 O O . LYS A 1 180 ? -13.581 6.848 18.120 1.00 95.31 180 LYS A O 1
ATOM 1492 N N . GLN A 1 181 ? -13.929 8.324 16.470 1.00 96.00 181 GLN A N 1
ATOM 1493 C CA . GLN A 1 181 ? -15.002 9.043 17.163 1.00 96.00 181 GLN A CA 1
ATOM 1494 C C . GLN A 1 181 ? -16.202 8.132 17.446 1.00 96.00 181 GLN A C 1
ATOM 1496 O O . GLN A 1 181 ? -16.678 8.088 18.582 1.00 96.00 181 GLN A O 1
ATOM 1501 N N . PHE A 1 182 ? -16.645 7.358 16.451 1.00 94.44 182 PHE A N 1
ATOM 1502 C CA . PHE A 1 182 ? -17.737 6.397 16.605 1.00 94.44 182 PHE A CA 1
ATOM 1503 C C . PHE A 1 182 ? -17.448 5.372 17.710 1.00 94.44 182 PHE A C 1
ATOM 1505 O O . PHE A 1 182 ? -18.270 5.171 18.607 1.00 94.44 182 PHE A O 1
ATOM 1512 N N . GLN A 1 183 ? -16.252 4.778 17.705 1.00 94.44 183 GLN A N 1
ATOM 1513 C CA . GLN A 1 183 ? -15.863 3.796 18.717 1.00 94.44 183 GLN A CA 1
ATOM 1514 C C . GLN A 1 183 ? -15.742 4.413 20.117 1.00 94.44 183 GLN A C 1
ATOM 1516 O O . GLN A 1 183 ? -16.189 3.803 21.084 1.00 94.44 183 GLN A O 1
ATOM 1521 N N . LEU A 1 184 ? -15.223 5.639 20.250 1.00 94.56 184 LEU A N 1
ATOM 1522 C CA . LEU A 1 184 ? -15.150 6.334 21.542 1.00 94.56 184 LEU A CA 1
ATOM 1523 C C . LEU A 1 184 ? -16.539 6.626 22.126 1.00 94.56 184 LEU A C 1
ATOM 1525 O O . LEU A 1 184 ? -16.746 6.483 23.333 1.00 94.56 184 LEU A O 1
ATOM 1529 N N . LEU A 1 185 ? -17.503 7.023 21.290 1.00 94.38 185 LEU A N 1
ATOM 1530 C CA . LEU A 1 185 ? -18.884 7.243 21.725 1.00 94.38 185 LEU A CA 1
ATOM 1531 C C . LEU A 1 185 ? -19.541 5.939 22.189 1.00 94.38 185 LEU A C 1
ATOM 1533 O O . LEU A 1 185 ? -20.189 5.919 23.238 1.00 94.38 185 LEU A O 1
ATOM 1537 N N . ASN A 1 186 ? -19.352 4.850 21.443 1.00 93.25 186 ASN A N 1
ATOM 1538 C CA . ASN A 1 186 ? -19.914 3.549 21.802 1.00 93.25 186 ASN A CA 1
ATOM 1539 C C . ASN A 1 186 ? -19.228 2.935 23.026 1.00 93.25 186 ASN A C 1
ATOM 1541 O O . ASN A 1 186 ? -19.915 2.395 23.887 1.00 93.25 186 ASN A O 1
ATOM 1545 N N . SER A 1 187 ? -17.915 3.106 23.179 1.00 93.81 187 SER A N 1
ATOM 1546 C CA . SER A 1 187 ? -17.171 2.675 24.366 1.00 93.81 187 SER A CA 1
ATOM 1547 C C . SER A 1 187 ? -17.730 3.303 25.645 1.00 93.81 187 SER A C 1
ATOM 1549 O O . SER A 1 187 ? -18.011 2.597 26.611 1.00 93.81 187 SER A O 1
ATOM 1551 N N . LYS A 1 188 ? -18.019 4.614 25.638 1.00 94.56 188 LYS A N 1
ATOM 1552 C CA . LYS A 1 188 ? -18.661 5.284 26.785 1.00 94.56 188 LYS A CA 1
ATOM 1553 C C . LYS A 1 188 ? -20.013 4.657 27.143 1.00 94.56 188 LYS A C 1
ATOM 1555 O O . LYS A 1 188 ? -20.309 4.479 28.326 1.00 94.56 188 LYS A O 1
ATOM 1560 N N . LYS A 1 189 ? -20.823 4.307 26.136 1.00 95.62 189 LYS A N 1
ATOM 1561 C CA . LYS A 1 189 ? -22.108 3.620 26.343 1.00 95.62 189 LYS A CA 1
ATOM 1562 C C . LYS A 1 189 ? -21.903 2.221 26.924 1.00 95.62 189 LYS A C 1
ATOM 1564 O O . LYS A 1 189 ? -22.558 1.890 27.906 1.00 95.62 189 LYS A O 1
ATOM 1569 N N . LEU A 1 190 ? -20.967 1.441 26.384 1.00 94.62 190 LEU A N 1
ATOM 1570 C CA . LEU A 1 190 ? -20.640 0.100 26.879 1.00 94.62 190 LEU A CA 1
ATOM 1571 C C . LEU A 1 190 ? -20.186 0.129 28.340 1.00 94.62 190 LEU A C 1
ATOM 1573 O O . LEU A 1 190 ? -20.701 -0.638 29.146 1.00 94.62 190 LEU A O 1
ATOM 1577 N N . THR A 1 191 ? -19.313 1.063 28.718 1.00 94.94 191 THR A N 1
ATOM 1578 C CA . THR A 1 191 ? -18.882 1.228 30.115 1.00 94.94 191 THR A CA 1
ATOM 1579 C C . THR A 1 191 ? -20.049 1.606 31.029 1.00 94.94 191 THR A C 1
ATOM 1581 O O . THR A 1 191 ? -20.164 1.086 32.139 1.00 94.94 191 THR A O 1
ATOM 1584 N N . SER A 1 192 ? -20.960 2.471 30.566 1.00 97.19 192 SER A N 1
ATOM 1585 C CA . SER A 1 192 ? -22.178 2.810 31.312 1.00 97.19 192 SER A CA 1
ATOM 1586 C C . SER A 1 192 ? -23.094 1.596 31.502 1.00 97.19 192 SER A C 1
ATOM 1588 O O . SER A 1 192 ? -23.556 1.351 32.619 1.00 97.19 192 SER A O 1
ATOM 1590 N N . TYR A 1 193 ? -23.313 0.805 30.449 1.00 97.25 193 TYR A N 1
ATOM 1591 C CA . TYR A 1 193 ? -24.109 -0.419 30.524 1.00 97.25 193 TYR A CA 1
ATOM 1592 C C . TYR A 1 193 ? -23.465 -1.472 31.416 1.00 97.25 193 TYR A C 1
ATOM 1594 O O . TYR A 1 193 ? -24.163 -2.058 32.239 1.00 97.25 193 TYR A O 1
ATOM 1602 N N . ARG A 1 194 ? -22.146 -1.654 31.330 1.00 96.25 194 ARG A N 1
ATOM 1603 C CA . ARG A 1 194 ? -21.394 -2.558 32.202 1.00 96.25 194 ARG A CA 1
ATOM 1604 C C . ARG A 1 194 ? -21.534 -2.165 33.668 1.00 96.25 194 ARG A C 1
ATOM 1606 O O . ARG A 1 194 ? -21.894 -3.003 34.485 1.00 96.25 194 ARG A O 1
ATOM 1613 N N . ARG A 1 195 ? -21.358 -0.882 33.996 1.00 97.31 195 ARG A N 1
ATOM 1614 C CA . ARG A 1 195 ? -21.552 -0.387 35.366 1.00 97.31 195 ARG A CA 1
ATOM 1615 C C . ARG A 1 195 ? -22.977 -0.638 35.860 1.00 97.31 195 ARG A C 1
ATOM 1617 O O . ARG A 1 195 ? -23.164 -1.077 36.989 1.00 97.31 195 ARG A O 1
ATOM 1624 N N . LYS A 1 196 ? -23.986 -0.365 35.027 1.00 97.62 196 LYS A N 1
ATOM 1625 C CA . LYS A 1 196 ? -25.390 -0.621 35.380 1.00 97.62 196 LYS A CA 1
ATOM 1626 C C . LYS A 1 196 ? -25.651 -2.115 35.589 1.00 97.62 196 LYS A C 1
ATOM 1628 O O . LYS A 1 196 ? -26.372 -2.477 36.511 1.00 97.62 196 LYS A O 1
ATOM 1633 N N . TYR A 1 197 ? -25.061 -2.965 34.755 1.00 97.94 197 TYR A N 1
ATOM 1634 C CA . TYR A 1 197 ? -25.140 -4.415 34.884 1.00 97.94 197 TYR A CA 1
ATOM 1635 C C . TYR A 1 197 ? -24.526 -4.897 36.204 1.00 97.94 197 TYR A C 1
ATOM 1637 O O . TYR A 1 197 ? -25.196 -5.594 36.958 1.00 97.94 197 TYR A O 1
ATOM 1645 N N . GLU A 1 198 ? -23.310 -4.456 36.533 1.00 97.56 198 GLU A N 1
ATOM 1646 C CA . GLU A 1 198 ? -22.629 -4.796 37.791 1.00 97.56 198 GLU A CA 1
ATOM 1647 C C . GLU A 1 198 ? -23.426 -4.314 39.017 1.00 97.56 198 GLU A C 1
ATOM 1649 O O . GLU A 1 198 ? -23.605 -5.065 39.972 1.00 97.56 198 GLU A O 1
ATOM 1654 N N . GLN A 1 199 ? -23.997 -3.105 38.965 1.00 97.56 199 GLN A N 1
ATOM 1655 C CA . GLN A 1 199 ? -24.875 -2.583 40.021 1.00 97.56 199 GLN A CA 1
ATOM 1656 C C . GLN A 1 199 ? -26.145 -3.418 40.207 1.00 97.56 199 GLN A C 1
ATOM 1658 O O . GLN A 1 199 ? -26.559 -3.665 41.338 1.00 97.56 199 GLN A O 1
ATOM 1663 N N . LEU A 1 200 ? -26.786 -3.839 39.114 1.00 97.75 200 LEU A N 1
ATOM 1664 C CA . LEU A 1 200 ? -27.976 -4.689 39.179 1.00 97.75 200 LEU A CA 1
ATOM 1665 C C . LEU A 1 200 ? -27.637 -6.081 39.712 1.00 97.75 200 LEU A C 1
ATOM 1667 O O . LEU A 1 200 ? -28.392 -6.611 40.522 1.00 97.75 200 LEU A O 1
ATOM 1671 N N . LEU A 1 201 ? -26.498 -6.644 39.306 1.00 97.69 201 LEU A N 1
ATOM 1672 C CA . LEU A 1 201 ? -26.009 -7.921 39.816 1.00 97.69 201 LEU A CA 1
ATOM 1673 C C . LEU A 1 201 ? -25.761 -7.845 41.328 1.00 97.69 201 LEU A C 1
ATOM 1675 O O . LEU A 1 201 ? -26.241 -8.697 42.072 1.00 97.69 201 LEU A O 1
ATOM 1679 N N . GLN A 1 202 ? -25.076 -6.792 41.782 1.00 97.56 202 GLN A N 1
ATOM 1680 C CA . GLN A 1 202 ? -24.834 -6.552 43.201 1.00 97.56 202 GLN A CA 1
ATOM 1681 C C . GLN A 1 202 ? -26.149 -6.383 43.969 1.00 97.56 202 GLN A C 1
ATOM 1683 O O . GLN A 1 202 ? -26.344 -7.030 44.993 1.00 97.56 202 GLN A O 1
ATOM 1688 N N . LYS A 1 203 ? -27.083 -5.576 43.454 1.00 97.69 203 LYS A N 1
ATOM 1689 C CA . LYS A 1 203 ? -28.390 -5.373 44.088 1.00 97.69 203 LYS A CA 1
ATOM 1690 C C . LYS A 1 203 ? -29.190 -6.674 44.186 1.00 97.69 203 LYS A C 1
ATOM 1692 O O . LYS A 1 203 ? -29.800 -6.934 45.218 1.00 97.69 203 LYS A O 1
ATOM 1697 N N . ASN A 1 204 ? -29.186 -7.495 43.137 1.00 97.31 204 ASN A N 1
ATOM 1698 C CA . ASN A 1 204 ? -29.837 -8.805 43.164 1.00 97.31 204 ASN A CA 1
ATOM 1699 C C . ASN A 1 204 ? -29.201 -9.713 44.223 1.00 97.31 204 ASN A C 1
ATOM 1701 O O . ASN A 1 204 ? -29.922 -10.337 44.996 1.00 97.31 204 ASN A O 1
ATOM 1705 N N . HIS A 1 205 ? -27.871 -9.721 44.321 1.00 97.19 205 HIS A N 1
ATOM 1706 C CA . HIS A 1 205 ? -27.162 -10.478 45.347 1.00 97.19 205 HIS A CA 1
ATOM 1707 C C . HIS A 1 205 ? -27.493 -9.997 46.771 1.00 97.19 205 HIS A C 1
ATOM 1709 O O . HIS A 1 205 ? -27.755 -10.808 47.657 1.00 97.19 205 HIS A O 1
ATOM 1715 N N . GLU A 1 206 ? -27.542 -8.682 46.996 1.00 96.88 206 GLU A N 1
ATOM 1716 C CA . GLU A 1 206 ? -27.937 -8.089 48.280 1.00 96.88 206 GLU A CA 1
ATOM 1717 C C . GLU A 1 206 ? -29.372 -8.480 48.670 1.00 96.88 206 GLU A C 1
ATOM 1719 O O . GLU A 1 206 ? -29.620 -8.838 49.823 1.00 96.88 206 GLU A O 1
ATOM 1724 N N . ILE A 1 207 ? -30.304 -8.479 47.709 1.00 96.56 207 ILE A N 1
ATOM 1725 C CA . ILE A 1 207 ? -31.688 -8.926 47.920 1.00 96.56 207 ILE A CA 1
ATOM 1726 C C . ILE A 1 207 ? -31.728 -10.415 48.277 1.00 96.56 207 ILE A C 1
ATOM 1728 O O . ILE A 1 207 ? -32.367 -10.779 49.262 1.00 96.56 207 ILE A O 1
ATOM 1732 N N . GLU A 1 208 ? -31.024 -11.275 47.538 1.00 96.00 208 GLU A N 1
ATOM 1733 C CA . GLU A 1 208 ? -30.961 -12.713 47.835 1.00 96.00 208 GLU A CA 1
ATOM 1734 C C . GLU A 1 208 ? -30.420 -12.986 49.244 1.00 96.00 208 GLU A C 1
ATOM 1736 O O . GLU A 1 208 ? -30.956 -13.825 49.973 1.00 96.00 208 GLU A O 1
ATOM 1741 N N . MET A 1 209 ? -29.374 -12.264 49.652 1.00 95.56 209 MET A N 1
ATOM 1742 C CA . MET A 1 209 ? -28.798 -12.385 50.990 1.00 95.56 209 MET A CA 1
ATOM 1743 C C . MET A 1 209 ? -29.762 -11.895 52.076 1.00 95.56 209 MET A C 1
ATOM 1745 O O . MET A 1 209 ? -29.903 -12.554 53.110 1.00 95.56 209 MET A O 1
ATOM 1749 N N . ALA A 1 210 ? -30.469 -10.786 51.840 1.00 94.69 210 ALA A N 1
ATOM 1750 C CA . ALA A 1 210 ? -31.484 -10.274 52.756 1.00 94.69 210 ALA A CA 1
ATOM 1751 C C . ALA A 1 210 ? -32.673 -11.240 52.900 1.00 94.69 210 ALA A C 1
ATOM 1753 O O . ALA A 1 210 ? -33.106 -11.503 54.024 1.00 94.69 210 ALA A O 1
ATOM 1754 N N . CYS A 1 211 ? -33.159 -11.823 51.798 1.00 93.50 211 CYS A N 1
ATOM 1755 C CA . CYS A 1 211 ? -34.214 -12.839 51.809 1.00 93.50 211 CYS A CA 1
ATOM 1756 C C . CYS A 1 211 ? -33.793 -14.068 52.624 1.00 93.50 211 CYS A C 1
ATOM 1758 O O . CYS A 1 211 ? -34.503 -14.448 53.553 1.00 93.50 211 CYS A O 1
ATOM 1760 N N . LYS A 1 212 ? -32.595 -14.619 52.378 1.00 94.00 212 LYS A N 1
ATOM 1761 C CA . LYS A 1 212 ? -32.056 -15.752 53.156 1.00 94.00 212 LYS A CA 1
ATOM 1762 C C . LYS A 1 212 ? -31.937 -15.434 54.648 1.00 94.00 212 LYS A C 1
ATOM 1764 O O . LYS A 1 212 ? -32.279 -16.260 55.494 1.00 94.00 212 LYS A O 1
ATOM 1769 N N . ALA A 1 213 ? -31.458 -14.239 54.997 1.00 91.94 213 ALA A N 1
ATOM 1770 C CA . ALA A 1 213 ? -31.362 -13.809 56.390 1.00 91.94 213 ALA A CA 1
ATOM 1771 C C . ALA A 1 213 ? -32.746 -13.690 57.049 1.00 91.94 213 ALA A C 1
ATOM 1773 O O . ALA A 1 213 ? -32.923 -14.113 58.196 1.00 91.94 213 ALA A O 1
ATOM 1774 N N . TYR A 1 214 ? -33.731 -13.154 56.323 1.00 90.31 214 TYR A N 1
ATOM 1775 C CA . TYR A 1 214 ? -35.107 -13.043 56.795 1.00 90.31 214 TYR A CA 1
ATOM 1776 C C . TYR A 1 214 ? -35.753 -14.417 56.992 1.00 90.31 214 TYR A C 1
ATOM 1778 O O . TYR A 1 214 ? -36.359 -14.651 58.033 1.00 90.31 214 TYR A O 1
ATOM 1786 N N . GLU A 1 215 ? -35.563 -15.351 56.062 1.00 88.38 215 GLU A N 1
ATOM 1787 C CA . GLU A 1 215 ? -36.045 -16.733 56.170 1.00 88.38 215 GLU A CA 1
ATOM 1788 C C . GLU A 1 215 ? -35.437 -17.455 57.380 1.00 88.38 215 GLU A C 1
ATOM 1790 O O . GLU A 1 215 ? -36.165 -18.036 58.187 1.00 88.38 215 GLU A O 1
ATOM 1795 N N . MET A 1 216 ? -34.119 -17.351 57.588 1.00 83.62 216 MET A N 1
ATOM 1796 C CA . MET A 1 216 ? -33.460 -17.916 58.773 1.00 83.62 216 MET A CA 1
ATOM 1797 C C . MET A 1 216 ? -33.949 -17.270 60.078 1.00 83.62 216 MET A C 1
ATOM 1799 O O . MET A 1 216 ? -34.133 -17.956 61.085 1.00 83.62 216 MET A O 1
ATOM 1803 N N . GLY A 1 217 ? -34.155 -15.950 60.087 1.00 78.75 217 GLY A N 1
ATOM 1804 C CA . GLY A 1 217 ? -34.666 -15.213 61.243 1.00 78.75 217 GLY A CA 1
ATOM 1805 C C . GLY A 1 217 ? -36.141 -15.504 61.545 1.00 78.75 217 GLY A C 1
ATOM 1806 O O . GLY A 1 217 ? -36.514 -15.607 62.713 1.00 78.75 217 GLY A O 1
ATOM 1807 N N . GLY A 1 218 ? -36.973 -15.668 60.517 1.00 72.62 218 GLY A N 1
ATOM 1808 C CA . GLY A 1 218 ? -38.379 -16.060 60.620 1.00 72.62 218 GLY A CA 1
ATOM 1809 C C . GLY A 1 218 ? -38.538 -17.501 61.099 1.00 72.62 218 GLY A C 1
ATOM 1810 O O . GLY A 1 218 ? -39.312 -17.754 62.018 1.00 72.62 218 GLY A O 1
ATOM 1811 N N . ALA A 1 219 ? -37.724 -18.426 60.584 1.00 62.09 219 ALA A N 1
ATOM 1812 C CA . ALA A 1 219 ? -37.664 -19.804 61.066 1.00 62.09 219 ALA A CA 1
ATOM 1813 C C . ALA A 1 219 ? -37.240 -19.889 62.543 1.00 62.09 219 ALA A C 1
ATOM 1815 O O . ALA A 1 219 ? -37.758 -20.718 63.289 1.00 62.09 219 ALA A O 1
ATOM 1816 N N . LYS A 1 220 ? -36.330 -19.012 62.994 1.00 66.81 220 LYS A N 1
ATOM 1817 C CA . LYS A 1 220 ? -35.975 -18.899 64.418 1.00 66.81 220 LYS A CA 1
ATOM 1818 C C . LYS A 1 220 ? -37.140 -18.378 65.259 1.00 66.81 220 LYS A C 1
ATOM 1820 O O . LYS A 1 220 ? -37.425 -18.981 66.281 1.00 66.81 220 LYS A O 1
ATOM 1825 N N . ARG A 1 221 ? -37.838 -17.322 64.823 1.00 64.62 221 ARG A N 1
ATOM 1826 C CA . ARG A 1 221 ? -38.994 -16.762 65.554 1.00 64.62 221 ARG A CA 1
ATOM 1827 C C . ARG A 1 221 ? -40.173 -17.731 65.641 1.00 64.62 221 ARG A C 1
ATOM 1829 O O . ARG A 1 221 ? -40.806 -17.808 66.685 1.00 64.62 221 ARG A O 1
ATOM 1836 N N . LEU A 1 222 ? -40.441 -18.494 64.582 1.00 59.81 222 LEU A N 1
ATOM 1837 C CA . LEU A 1 222 ? -41.481 -19.529 64.584 1.00 59.81 222 LEU A CA 1
ATOM 1838 C C . LEU A 1 222 ? -41.154 -20.684 65.544 1.00 59.81 222 LEU A C 1
ATOM 1840 O O . LEU A 1 222 ? -42.062 -21.230 66.156 1.00 59.81 222 LEU A O 1
ATOM 1844 N N . LYS A 1 223 ? -39.869 -21.016 65.737 1.00 59.66 223 LYS A N 1
ATOM 1845 C CA . LYS A 1 223 ? -39.426 -22.023 66.719 1.00 59.66 223 LYS A CA 1
ATOM 1846 C C . LYS A 1 223 ? -39.478 -21.557 68.178 1.00 59.66 223 LYS A C 1
ATOM 1848 O O . LYS A 1 223 ? -39.388 -22.403 69.051 1.00 59.66 223 LYS A O 1
ATOM 1853 N N . THR A 1 224 ? -39.560 -20.254 68.454 1.00 58.16 224 THR A N 1
ATOM 1854 C CA . THR A 1 224 ? -39.651 -19.726 69.832 1.00 58.16 224 THR A CA 1
ATOM 1855 C C . THR A 1 224 ? -41.096 -19.553 70.314 1.00 58.16 224 THR A C 1
ATOM 1857 O O . THR A 1 224 ? -41.311 -19.281 71.490 1.00 58.16 224 THR A O 1
ATOM 1860 N N . ILE A 1 225 ? -42.073 -19.635 69.406 1.00 53.69 225 ILE A N 1
ATOM 1861 C CA . ILE A 1 225 ? -43.508 -19.442 69.688 1.00 53.69 225 ILE A CA 1
ATOM 1862 C C . ILE A 1 225 ? -44.257 -20.793 69.752 1.00 53.69 225 ILE A C 1
ATOM 1864 O O . ILE A 1 225 ? -45.383 -20.839 70.243 1.00 53.69 225 ILE A O 1
ATOM 1868 N N . ALA A 1 226 ? -43.628 -21.881 69.296 1.00 45.88 226 ALA A N 1
ATOM 1869 C CA . ALA A 1 226 ? -44.067 -23.264 69.497 1.00 45.88 226 ALA A CA 1
ATOM 1870 C C . ALA A 1 226 ? -43.335 -23.883 70.694 1.00 45.88 226 ALA A C 1
ATOM 1872 O O . ALA A 1 226 ? -43.974 -24.678 71.415 1.00 45.88 226 ALA A O 1
#

Foldseek 3Di:
DDPPPQQPQDQPVCVVCVVVDDDQVVVPCVCVDPVVVVVVVVVVVVVVVVDDDDPCNRCSSPDPDDPDPVVPPVVVVVVVCVVVVPDDDDDPPLLVPPVNQCAQDPVCNPPPVSVVVSVVSVVVVVVVVVVVVVVVVVCVVPVVVVVVVVVVVVVVVVVVVVVVVVVVVVVVVVVVVVSNVVSVVVVVVVVVVVVVVVVVVVVVVVVVVVVVVVVVVVVVVVVVVD

Organism: NCBI:txid65357